Protein AF-A0AB38UVH6-F1 (afdb_monomer)

Sequence (198 aa):
MTALGGRQAAADRLDRFLTELNAGPNRPYMWAGNEPNFGVPWLYNYVGQPWKTQETVNRVRSELFGPRPDGEPGNDDLGAQSSWYVWAALGLFPSTPGTPILTVNTPLFERAQLSIPGGKTIRIFAPGASGRNGLKYINGLSIDGRATDQAFLPESLIRTGSDVTFSLSATPNTVWGTAESAAPPSFGGAPPPSQQRS

Structure (mmCIF, N/CA/C/O backbone):
data_AF-A0AB38UVH6-F1
#
_entry.id   AF-A0AB38UVH6-F1
#
loop_
_atom_site.group_PDB
_atom_site.id
_atom_site.type_symbol
_atom_site.label_atom_id
_atom_site.label_alt_id
_atom_site.label_comp_id
_atom_site.label_asym_id
_atom_site.label_entity_id
_atom_site.label_seq_id
_atom_site.pdbx_PDB_ins_code
_atom_site.Cartn_x
_atom_site.Cartn_y
_atom_site.Cartn_z
_atom_site.occupancy
_atom_site.B_iso_or_equiv
_atom_site.auth_seq_id
_atom_site.auth_comp_id
_atom_site.auth_asym_id
_atom_site.auth_atom_id
_atom_site.pdbx_PDB_model_num
ATOM 1 N N . MET A 1 1 ? 17.393 4.388 1.457 1.00 77.88 1 MET A N 1
ATOM 2 C CA . MET A 1 1 ? 17.260 5.755 0.897 1.00 77.88 1 MET A CA 1
ATOM 3 C C . MET A 1 1 ? 18.593 6.490 0.874 1.00 77.88 1 MET A C 1
ATOM 5 O O . MET A 1 1 ? 19.057 6.806 -0.212 1.00 77.88 1 MET A O 1
ATOM 9 N N . THR A 1 2 ? 19.256 6.692 2.017 1.00 77.75 2 THR A N 1
ATOM 10 C CA . THR A 1 2 ? 20.543 7.415 2.110 1.00 77.75 2 THR A CA 1
ATOM 11 C C . THR A 1 2 ? 21.625 6.845 1.188 1.00 77.75 2 THR A C 1
ATOM 13 O O . THR A 1 2 ? 22.184 7.571 0.375 1.00 77.75 2 THR A O 1
ATOM 16 N N . ALA A 1 3 ? 21.827 5.523 1.201 1.00 81.25 3 ALA A N 1
ATOM 17 C CA . ALA A 1 3 ? 22.801 4.852 0.333 1.00 81.25 3 ALA A CA 1
ATOM 18 C C . ALA A 1 3 ? 22.461 4.890 -1.174 1.00 81.25 3 ALA A C 1
ATOM 20 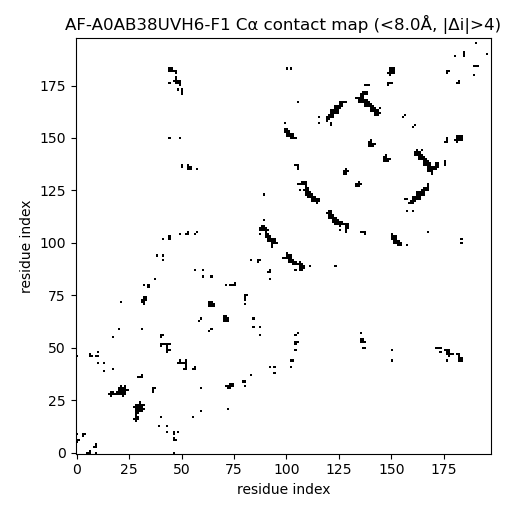O O . ALA A 1 3 ? 23.316 4.600 -2.003 1.00 81.25 3 ALA A O 1
ATOM 21 N N . LEU A 1 4 ? 21.218 5.224 -1.544 1.00 83.44 4 LEU A N 1
ATOM 22 C CA . LEU A 1 4 ? 20.762 5.252 -2.941 1.00 83.44 4 LEU A CA 1
ATOM 23 C C . LEU A 1 4 ? 20.807 6.656 -3.560 1.00 83.44 4 LEU A C 1
ATOM 25 O O . LEU A 1 4 ? 20.425 6.795 -4.719 1.00 83.44 4 LEU A O 1
ATOM 29 N N . GLY A 1 5 ? 21.264 7.671 -2.815 1.00 89.38 5 GLY A N 1
ATOM 30 C CA . GLY A 1 5 ? 21.287 9.068 -3.263 1.00 89.38 5 GLY A CA 1
ATOM 31 C C . GLY A 1 5 ? 20.037 9.874 -2.891 1.00 89.38 5 GLY A C 1
ATOM 32 O O . GLY A 1 5 ? 19.752 10.884 -3.526 1.00 89.38 5 GLY A O 1
ATOM 33 N N . GLY A 1 6 ? 19.275 9.439 -1.880 1.00 92.44 6 GLY A N 1
ATOM 34 C CA . GLY A 1 6 ? 18.089 10.149 -1.384 1.00 92.44 6 GLY A CA 1
ATOM 35 C C . GLY A 1 6 ? 16.758 9.613 -1.924 1.00 92.44 6 GLY A C 1
ATOM 36 O O . GLY A 1 6 ? 16.708 8.592 -2.613 1.00 92.44 6 GLY A O 1
ATOM 37 N N . ARG A 1 7 ? 15.653 10.281 -1.557 1.00 93.81 7 ARG A N 1
ATOM 38 C CA . ARG A 1 7 ? 14.278 9.836 -1.866 1.00 93.81 7 ARG A CA 1
ATOM 39 C C . ARG A 1 7 ? 14.001 9.812 -3.368 1.00 93.81 7 ARG A C 1
ATOM 41 O O . ARG A 1 7 ? 13.482 8.815 -3.857 1.00 93.81 7 ARG A O 1
ATOM 48 N N . GLN A 1 8 ? 14.413 10.851 -4.098 1.00 95.38 8 GLN A N 1
ATOM 49 C CA . GLN A 1 8 ? 14.178 10.932 -5.542 1.00 95.38 8 GLN A CA 1
ATOM 50 C C . GLN A 1 8 ? 14.922 9.830 -6.304 1.00 95.38 8 GLN A C 1
ATOM 52 O O . GLN A 1 8 ? 14.302 9.073 -7.037 1.00 95.38 8 GLN A O 1
ATOM 57 N N . ALA A 1 9 ? 16.222 9.653 -6.052 1.00 96.94 9 ALA A N 1
ATOM 58 C CA . ALA A 1 9 ? 17.002 8.605 -6.710 1.00 96.94 9 ALA A CA 1
ATOM 59 C C . ALA A 1 9 ? 16.490 7.187 -6.386 1.00 96.94 9 ALA A C 1
ATOM 61 O O . ALA A 1 9 ? 16.581 6.282 -7.218 1.00 96.94 9 ALA A O 1
ATOM 62 N N . ALA A 1 10 ? 15.939 6.973 -5.184 1.00 96.88 10 ALA A N 1
ATOM 63 C CA . ALA A 1 10 ? 15.258 5.728 -4.842 1.00 96.88 10 ALA A CA 1
ATOM 64 C C . ALA A 1 10 ? 13.935 5.566 -5.613 1.00 96.88 10 ALA A C 1
ATOM 66 O O . ALA A 1 10 ? 13.684 4.485 -6.143 1.00 96.88 10 ALA A O 1
ATOM 67 N N . ALA A 1 11 ? 13.130 6.627 -5.727 1.00 97.56 11 ALA A N 1
ATOM 68 C CA . ALA A 1 11 ? 11.899 6.623 -6.513 1.00 97.56 11 ALA A CA 1
ATOM 69 C C . ALA A 1 11 ? 12.164 6.343 -8.002 1.00 97.56 11 ALA A C 1
ATOM 71 O O . ALA A 1 11 ? 11.508 5.480 -8.569 1.00 97.56 11 ALA A O 1
ATOM 72 N N . ASP A 1 12 ? 13.187 6.951 -8.606 1.00 98.19 12 ASP A N 1
ATOM 73 C CA . ASP A 1 12 ? 13.540 6.724 -10.018 1.00 98.19 12 ASP A CA 1
ATOM 74 C C . ASP A 1 12 ? 13.984 5.272 -10.286 1.00 98.19 12 ASP A C 1
ATOM 76 O O . ASP A 1 12 ? 13.815 4.727 -11.381 1.00 98.19 12 ASP A O 1
ATOM 80 N N . ARG A 1 13 ? 14.589 4.610 -9.289 1.00 97.81 13 ARG A N 1
ATOM 81 C CA . ARG A 1 13 ? 14.905 3.174 -9.367 1.00 97.81 13 ARG A CA 1
ATOM 82 C C . ARG A 1 13 ? 13.639 2.324 -9.282 1.00 97.81 13 ARG A C 1
ATOM 84 O O . ARG A 1 13 ? 13.526 1.378 -10.057 1.00 97.81 13 ARG A O 1
ATOM 91 N N . LEU A 1 14 ? 12.714 2.665 -8.382 1.00 98.19 14 LEU A N 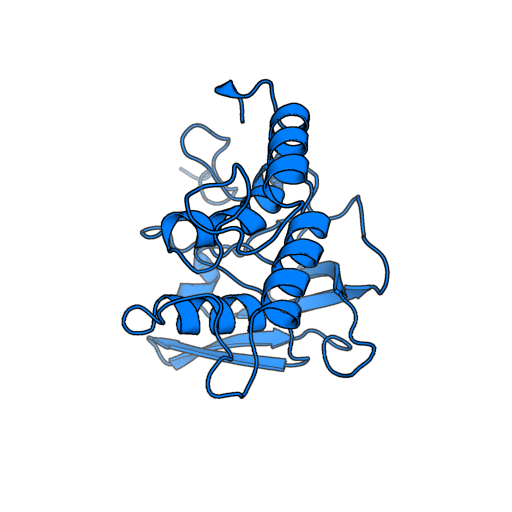1
ATOM 92 C CA . LEU A 1 14 ? 11.421 1.984 -8.267 1.00 98.19 14 LEU A CA 1
ATOM 93 C C . LEU A 1 14 ? 10.599 2.134 -9.552 1.00 98.19 14 LEU A C 1
ATOM 95 O O . LEU A 1 14 ? 10.117 1.129 -10.061 1.00 98.19 14 LEU A O 1
ATOM 99 N N . ASP A 1 15 ? 10.534 3.338 -10.129 1.00 98.50 15 ASP A N 1
ATOM 100 C CA . ASP A 1 15 ? 9.789 3.623 -11.365 1.00 98.50 15 ASP A CA 1
ATOM 101 C C . ASP A 1 15 ? 10.257 2.724 -12.518 1.00 98.50 15 ASP A C 1
ATOM 103 O O . ASP A 1 15 ? 9.452 2.116 -13.228 1.00 98.50 15 ASP A O 1
ATOM 107 N N . ARG A 1 16 ? 11.579 2.564 -12.666 1.00 98.31 16 ARG A N 1
ATOM 108 C CA . ARG A 1 16 ? 12.154 1.647 -13.660 1.00 98.31 16 ARG A CA 1
ATOM 109 C C . ARG A 1 16 ? 11.857 0.185 -13.343 1.00 98.31 16 ARG A C 1
ATOM 111 O O . ARG A 1 16 ? 11.502 -0.566 -14.245 1.00 98.31 16 ARG A O 1
ATOM 118 N N . PHE A 1 17 ? 12.000 -0.228 -12.086 1.00 98.50 17 PHE A N 1
ATOM 119 C CA . PHE A 1 17 ? 11.809 -1.623 -11.683 1.00 98.50 17 PHE A CA 1
ATOM 120 C C . PHE A 1 17 ? 10.346 -2.086 -11.799 1.00 98.50 17 PHE A C 1
ATOM 122 O O . PHE A 1 17 ? 10.091 -3.243 -12.121 1.00 98.50 17 PHE A O 1
ATOM 129 N N . LEU A 1 18 ? 9.388 -1.177 -11.591 1.00 98.44 18 LEU A N 1
ATOM 130 C CA . LEU A 1 18 ? 7.940 -1.433 -11.608 1.00 98.44 18 LEU A CA 1
ATOM 131 C C . LEU A 1 18 ? 7.268 -1.091 -12.950 1.00 98.44 18 LEU A C 1
ATOM 133 O O . LEU A 1 18 ? 6.038 -1.071 -13.056 1.00 98.44 18 LEU A O 1
ATOM 137 N N . THR A 1 19 ? 8.070 -0.828 -13.986 1.00 97.50 19 THR A N 1
ATOM 138 C CA . THR A 1 19 ? 7.569 -0.611 -15.350 1.00 97.50 19 THR A CA 1
ATOM 139 C C . THR A 1 19 ? 6.831 -1.854 -15.860 1.00 97.50 19 THR A C 1
ATOM 141 O O . THR A 1 19 ? 5.702 -1.747 -16.339 1.00 97.50 19 THR A O 1
ATOM 144 N N . GLU A 1 20 ? 7.428 -3.035 -15.687 1.00 97.75 20 GLU A N 1
ATOM 145 C CA . GLU A 1 20 ? 6.801 -4.322 -15.986 1.00 97.75 20 GLU A CA 1
ATOM 146 C C . GLU A 1 20 ? 6.518 -5.089 -14.694 1.00 97.75 20 GLU A C 1
ATOM 148 O O . GLU A 1 20 ? 7.364 -5.162 -13.801 1.00 97.75 20 GLU A O 1
ATOM 153 N N . LEU A 1 21 ? 5.319 -5.663 -14.604 1.00 97.69 21 LEU A N 1
ATOM 154 C CA . LEU A 1 21 ? 4.912 -6.488 -13.477 1.00 97.69 21 LEU A CA 1
ATOM 155 C C . LEU A 1 21 ? 5.025 -7.966 -13.853 1.00 97.69 21 LEU A C 1
ATOM 157 O O . LEU A 1 21 ? 4.663 -8.368 -14.953 1.00 97.69 21 LEU A O 1
ATOM 161 N N . ASN A 1 22 ? 5.487 -8.772 -12.902 1.00 97.62 22 ASN A N 1
ATOM 162 C CA . ASN A 1 22 ? 5.621 -10.223 -13.021 1.00 97.62 22 ASN A CA 1
ATOM 163 C C . ASN A 1 22 ? 6.559 -10.719 -14.139 1.00 97.62 22 ASN A C 1
ATOM 165 O O . ASN A 1 22 ? 6.294 -11.731 -14.781 1.00 97.62 22 ASN A O 1
ATOM 169 N N . ALA A 1 23 ? 7.692 -10.043 -14.338 1.00 97.44 23 ALA A N 1
ATOM 170 C CA . ALA A 1 23 ? 8.627 -10.318 -15.436 1.00 97.44 23 ALA A CA 1
ATOM 171 C C . ALA A 1 23 ? 9.465 -11.612 -15.286 1.00 97.44 23 ALA A C 1
ATOM 173 O O . ALA A 1 23 ? 10.254 -11.949 -16.176 1.00 97.44 23 ALA A O 1
ATOM 174 N N . GLY A 1 24 ? 9.328 -12.328 -14.165 1.00 96.19 24 GLY A N 1
ATOM 175 C CA . GLY A 1 24 ? 10.122 -13.514 -13.841 1.00 96.19 24 GLY A CA 1
ATOM 176 C C . GLY A 1 24 ? 11.582 -13.209 -13.454 1.00 96.19 24 GLY A C 1
ATOM 177 O O . GLY A 1 24 ? 11.961 -12.050 -13.289 1.00 96.19 24 GLY A O 1
ATOM 178 N N . PRO A 1 25 ? 12.432 -14.243 -13.305 1.00 95.50 25 PRO A N 1
ATOM 179 C CA . PRO A 1 25 ? 13.787 -14.102 -12.754 1.00 95.50 25 PRO A CA 1
ATOM 180 C C . PRO A 1 25 ? 14.810 -13.456 -13.695 1.00 95.50 25 PRO A C 1
ATOM 182 O O . PRO A 1 25 ? 15.853 -12.988 -13.248 1.00 95.50 25 PRO A O 1
ATOM 185 N N . ASN A 1 26 ? 14.551 -13.469 -15.003 1.00 96.25 26 ASN A N 1
ATOM 186 C CA . ASN A 1 26 ? 15.578 -13.208 -16.018 1.00 96.25 26 ASN A CA 1
ATOM 187 C C . ASN A 1 26 ? 15.553 -11.775 -16.559 1.00 96.25 26 ASN A C 1
ATOM 189 O O . ASN A 1 26 ? 16.223 -11.470 -17.547 1.00 96.25 26 ASN A O 1
ATOM 193 N N . ARG A 1 27 ? 14.750 -10.894 -15.959 1.00 96.56 27 ARG A N 1
ATOM 194 C CA . ARG A 1 27 ? 14.576 -9.511 -16.405 1.00 96.56 27 ARG A CA 1
ATOM 195 C C . ARG A 1 27 ? 14.693 -8.564 -15.213 1.00 96.56 27 ARG A C 1
ATOM 197 O O . ARG A 1 27 ? 14.306 -8.934 -14.109 1.00 96.56 27 ARG A O 1
ATOM 204 N N . PRO A 1 28 ? 15.208 -7.339 -15.405 1.00 95.81 28 PRO A N 1
ATOM 205 C CA . PRO A 1 28 ? 15.463 -6.401 -14.312 1.00 95.81 28 PRO A CA 1
ATOM 206 C C . PRO A 1 28 ? 14.190 -5.650 -13.871 1.00 95.81 28 PRO A C 1
ATOM 208 O O . PRO A 1 28 ? 14.233 -4.441 -13.649 1.00 95.81 28 PRO A O 1
ATOM 211 N N . TYR A 1 29 ? 13.062 -6.355 -13.770 1.00 98.12 29 TYR A N 1
ATOM 212 C CA . TYR A 1 29 ? 11.758 -5.819 -13.373 1.00 98.12 29 TYR A CA 1
ATOM 213 C C . TYR A 1 29 ? 11.147 -6.671 -12.259 1.00 98.12 29 TYR A C 1
ATOM 215 O O . TYR A 1 29 ? 11.653 -7.746 -11.934 1.00 98.12 29 TYR A O 1
ATOM 223 N N . MET A 1 30 ? 10.055 -6.195 -11.668 1.00 98.06 30 MET A N 1
ATOM 224 C CA . MET A 1 30 ? 9.396 -6.882 -10.563 1.00 98.06 30 MET A CA 1
ATOM 225 C C . MET A 1 30 ? 8.932 -8.288 -10.954 1.00 98.06 30 MET A C 1
ATOM 227 O O . MET A 1 30 ? 8.164 -8.469 -11.900 1.00 98.06 30 MET A O 1
ATOM 231 N N . TRP A 1 31 ? 9.299 -9.277 -10.140 1.00 97.94 31 TRP A N 1
ATOM 232 C CA . TRP A 1 31 ? 8.706 -10.610 -10.178 1.00 97.94 31 TRP A CA 1
ATOM 233 C C . TRP A 1 31 ? 7.662 -10.735 -9.064 1.00 97.94 31 TRP A C 1
ATOM 235 O O . TRP A 1 31 ? 7.979 -11.117 -7.943 1.00 97.94 31 TRP A O 1
ATOM 245 N N . ALA A 1 32 ? 6.415 -10.365 -9.366 1.00 97.38 32 ALA A N 1
ATOM 246 C CA . ALA A 1 32 ? 5.324 -10.321 -8.389 1.00 97.38 32 ALA A CA 1
ATOM 247 C C . ALA A 1 32 ? 4.935 -11.703 -7.837 1.00 97.38 32 ALA A C 1
ATOM 249 O O . ALA A 1 32 ? 4.533 -11.809 -6.683 1.00 97.38 32 ALA A O 1
ATOM 250 N N . GLY A 1 33 ? 5.110 -12.756 -8.634 1.00 96.75 33 GLY A N 1
ATOM 251 C CA . GLY A 1 33 ? 4.913 -14.147 -8.232 1.00 96.75 33 GLY A CA 1
ATOM 252 C C . GLY A 1 33 ? 5.940 -14.704 -7.238 1.00 96.75 33 GLY A C 1
ATOM 253 O O . GLY A 1 33 ? 5.912 -15.903 -7.013 1.00 96.75 33 GLY A O 1
ATOM 254 N N . ASN A 1 34 ? 6.864 -13.889 -6.713 1.00 97.38 34 ASN A N 1
ATOM 255 C CA . ASN A 1 34 ? 7.969 -14.331 -5.859 1.00 97.38 34 ASN A CA 1
ATOM 256 C C . ASN A 1 34 ? 8.090 -13.434 -4.612 1.00 97.38 34 ASN A C 1
ATOM 258 O O . ASN A 1 34 ? 8.168 -12.203 -4.716 1.00 97.38 34 ASN A O 1
ATOM 262 N N . GLU A 1 35 ? 8.164 -14.042 -3.433 1.00 97.00 35 GLU A N 1
ATOM 263 C CA . GLU A 1 35 ? 8.029 -13.404 -2.117 1.00 97.00 35 GLU A CA 1
ATOM 264 C C . GLU A 1 35 ? 9.015 -12.260 -1.833 1.00 97.00 35 GLU A C 1
ATOM 266 O O . GLU A 1 35 ? 8.600 -11.260 -1.234 1.00 97.00 35 GLU A O 1
ATOM 271 N N . PRO A 1 36 ? 10.286 -12.291 -2.298 1.00 96.44 36 PRO A N 1
ATOM 272 C CA . PRO A 1 36 ? 11.207 -11.166 -2.131 1.00 96.44 36 PRO A CA 1
ATOM 273 C C . PRO A 1 36 ? 10.684 -9.835 -2.695 1.00 96.44 36 PRO A C 1
ATOM 275 O O . PRO A 1 36 ? 11.170 -8.771 -2.311 1.00 96.44 36 PRO A O 1
ATOM 278 N N . ASN A 1 37 ? 9.699 -9.872 -3.600 1.00 97.38 37 ASN A N 1
ATOM 279 C CA . ASN A 1 37 ? 9.128 -8.686 -4.233 1.00 97.38 37 ASN A CA 1
ATOM 280 C C . ASN A 1 37 ? 7.838 -8.181 -3.568 1.00 97.38 37 ASN A C 1
ATOM 282 O O . ASN A 1 37 ? 7.378 -7.093 -3.916 1.00 97.38 37 ASN A O 1
ATOM 286 N N . PHE A 1 38 ? 7.263 -8.900 -2.600 1.00 97.81 38 PHE A N 1
ATOM 287 C CA . PHE A 1 38 ? 5.971 -8.549 -1.990 1.00 97.81 38 PHE A CA 1
ATOM 288 C C . PHE A 1 38 ? 5.937 -7.133 -1.406 1.00 97.81 38 PHE A C 1
ATOM 290 O O . PHE A 1 38 ? 4.945 -6.417 -1.552 1.00 97.81 38 PHE A O 1
ATOM 297 N N . GLY A 1 39 ? 7.037 -6.709 -0.779 1.00 97.81 39 GLY A N 1
ATOM 298 C CA . GLY A 1 39 ? 7.166 -5.380 -0.181 1.00 97.81 39 GLY A CA 1
ATOM 299 C C . GLY A 1 39 ? 7.487 -4.257 -1.171 1.00 97.81 39 GLY A C 1
ATOM 300 O O . GLY A 1 39 ? 7.361 -3.089 -0.811 1.00 97.81 39 GLY A O 1
ATOM 301 N N . VAL A 1 40 ? 7.890 -4.564 -2.410 1.00 98.19 40 VAL A N 1
ATOM 302 C CA . VAL A 1 40 ? 8.454 -3.565 -3.336 1.00 98.19 40 VAL A CA 1
ATOM 303 C C . VAL A 1 40 ? 7.473 -2.436 -3.681 1.00 98.19 40 VAL A C 1
ATOM 305 O O . VAL A 1 40 ? 7.877 -1.278 -3.553 1.00 98.19 40 VAL A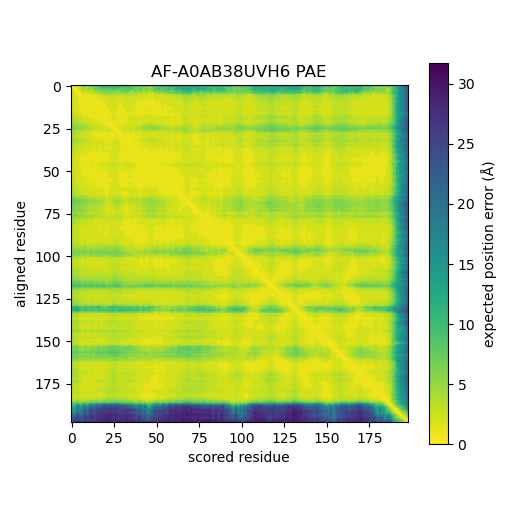 O 1
ATOM 308 N N . PRO A 1 41 ? 6.196 -2.695 -4.040 1.00 98.44 41 PRO A N 1
ATOM 309 C CA . PRO A 1 41 ? 5.234 -1.622 -4.317 1.00 98.44 41 PRO A CA 1
ATOM 310 C C . PRO A 1 41 ? 5.042 -0.654 -3.142 1.00 98.44 41 PRO A C 1
ATOM 312 O O . PRO A 1 41 ? 4.798 0.533 -3.340 1.00 98.44 41 PRO A O 1
ATOM 315 N N . TRP A 1 42 ? 5.185 -1.156 -1.915 1.00 98.50 42 TRP A N 1
ATOM 316 C CA . TRP A 1 42 ? 4.976 -0.408 -0.676 1.00 98.50 42 TRP A CA 1
ATOM 317 C C . TRP A 1 42 ? 6.147 0.513 -0.321 1.00 98.50 42 TRP A C 1
ATOM 319 O O . TRP A 1 42 ? 5.996 1.418 0.501 1.00 98.50 42 TRP A O 1
ATOM 329 N N . LEU A 1 43 ? 7.308 0.344 -0.965 1.00 98.00 43 LEU A N 1
ATOM 330 C CA . LEU A 1 43 ? 8.481 1.195 -0.748 1.00 98.00 43 LEU A CA 1
ATOM 331 C C . LEU A 1 43 ? 8.237 2.654 -1.152 1.00 98.00 43 LEU A C 1
ATOM 333 O O . LEU A 1 43 ? 8.893 3.553 -0.620 1.00 98.00 43 LEU A O 1
ATOM 337 N N . TYR A 1 44 ? 7.259 2.919 -2.021 1.00 98.62 44 TYR A N 1
ATOM 338 C CA . TYR A 1 44 ? 6.879 4.284 -2.370 1.00 98.62 44 TYR A CA 1
ATOM 339 C C . TYR A 1 44 ? 6.358 5.098 -1.170 1.00 98.62 44 TYR A C 1
ATOM 341 O O . TYR A 1 44 ? 6.588 6.309 -1.109 1.00 98.62 44 TYR A O 1
ATOM 349 N N . ASN A 1 45 ? 5.756 4.447 -0.168 1.00 98.44 45 ASN A N 1
ATOM 350 C CA . ASN A 1 45 ? 5.353 5.104 1.082 1.00 98.44 45 ASN A CA 1
ATOM 351 C C . ASN A 1 45 ? 6.567 5.622 1.871 1.00 98.44 45 ASN A C 1
ATOM 353 O O . ASN A 1 45 ? 6.502 6.679 2.490 1.00 98.44 45 ASN A O 1
ATOM 357 N N . TYR A 1 46 ? 7.704 4.926 1.802 1.00 97.19 46 TYR A N 1
ATOM 358 C CA . TYR A 1 46 ? 8.935 5.331 2.486 1.00 97.19 46 TYR A CA 1
ATOM 359 C C . TYR A 1 46 ? 9.639 6.488 1.765 1.00 97.19 46 TYR A C 1
ATOM 361 O O . TYR A 1 46 ? 10.203 7.378 2.402 1.00 97.19 46 TYR A O 1
ATOM 369 N N . VAL A 1 47 ? 9.574 6.532 0.430 1.00 97.06 47 VAL A N 1
ATOM 370 C CA . VAL A 1 47 ? 10.206 7.603 -0.368 1.00 97.06 47 VAL A CA 1
ATOM 371 C C . VAL A 1 47 ? 9.310 8.833 -0.562 1.00 97.06 47 VAL A C 1
ATOM 373 O O . VAL A 1 47 ? 9.731 9.782 -1.217 1.00 97.06 47 VAL A O 1
ATOM 376 N N . GLY A 1 48 ? 8.115 8.858 0.040 1.00 97.88 48 GLY A N 1
ATOM 377 C CA . GLY A 1 48 ? 7.224 10.027 0.024 1.00 97.88 48 GLY A CA 1
ATOM 378 C C . GLY A 1 48 ? 6.410 10.187 -1.239 1.00 97.88 48 GLY A C 1
ATOM 379 O O . GLY A 1 48 ? 6.078 11.310 -1.600 1.00 97.88 48 GLY A O 1
ATOM 380 N N . GLN A 1 49 ? 6.121 9.087 -1.928 1.00 98.69 49 GLN A N 1
ATOM 381 C CA . GLN A 1 49 ? 5.274 9.089 -3.116 1.00 98.69 49 GLN A CA 1
ATOM 382 C C . GLN A 1 49 ? 4.130 8.081 -2.952 1.00 98.69 49 GLN A C 1
ATOM 384 O O . GLN A 1 49 ? 3.976 7.191 -3.785 1.00 98.69 49 GLN A O 1
ATOM 389 N N . PRO A 1 50 ? 3.318 8.169 -1.879 1.00 98.75 50 PRO A N 1
ATOM 390 C CA . PRO A 1 50 ? 2.332 7.140 -1.545 1.00 98.75 50 PRO A CA 1
ATOM 391 C C . PRO A 1 50 ? 1.282 6.904 -2.639 1.00 98.75 50 PRO A C 1
ATOM 393 O O . PRO A 1 50 ? 0.774 5.791 -2.764 1.00 98.75 50 PRO A O 1
ATOM 396 N N . TRP A 1 51 ? 0.987 7.897 -3.486 1.00 98.88 51 TRP A N 1
ATOM 397 C CA . TRP A 1 51 ? 0.113 7.696 -4.650 1.00 98.88 51 TRP A CA 1
ATOM 398 C C . TRP A 1 51 ? 0.656 6.641 -5.623 1.00 98.88 51 TRP A C 1
ATOM 400 O O . TRP A 1 51 ? -0.134 5.919 -6.225 1.00 98.88 51 TRP A O 1
ATOM 410 N N . LYS A 1 52 ? 1.982 6.482 -5.729 1.00 98.88 52 LYS A N 1
ATOM 411 C CA . LYS A 1 52 ? 2.597 5.424 -6.541 1.00 98.88 52 LYS A CA 1
ATOM 412 C C . LYS A 1 52 ? 2.474 4.045 -5.894 1.00 98.88 52 LYS A C 1
ATOM 414 O O . LYS A 1 52 ? 2.316 3.065 -6.621 1.00 98.88 52 LYS A O 1
ATOM 419 N N . THR A 1 53 ? 2.463 3.946 -4.557 1.00 98.88 53 THR A N 1
ATOM 420 C CA . THR A 1 53 ? 2.078 2.696 -3.867 1.00 98.88 53 THR A CA 1
ATOM 421 C C . THR A 1 53 ? 0.656 2.311 -4.260 1.00 98.88 53 THR A C 1
ATOM 423 O O . THR A 1 53 ? 0.396 1.176 -4.653 1.00 98.88 53 THR A O 1
ATOM 426 N N . GLN A 1 54 ? -0.270 3.268 -4.170 1.00 98.81 54 GLN A N 1
ATOM 427 C CA . GLN A 1 54 ? -1.692 3.059 -4.448 1.00 98.81 54 GLN A CA 1
ATOM 428 C C . GLN A 1 54 ? -1.907 2.601 -5.895 1.00 98.81 54 GLN A C 1
ATOM 430 O O . GLN A 1 54 ? -2.569 1.588 -6.127 1.00 98.81 54 GLN A O 1
ATOM 435 N N . GLU A 1 55 ? -1.269 3.282 -6.848 1.00 98.62 55 GLU A N 1
ATOM 436 C CA . GLU A 1 55 ? -1.280 2.925 -8.266 1.00 98.62 55 GLU A CA 1
ATOM 437 C C . GLU A 1 55 ? -0.703 1.524 -8.509 1.00 98.62 55 GLU A C 1
ATOM 439 O O . GLU A 1 55 ? -1.377 0.669 -9.085 1.00 98.62 55 GLU A O 1
ATOM 444 N N . THR A 1 56 ? 0.510 1.253 -8.021 1.00 98.81 56 THR A N 1
ATOM 445 C CA . THR A 1 56 ? 1.217 -0.011 -8.278 1.00 98.81 56 THR A CA 1
ATOM 446 C C . THR A 1 56 ? 0.497 -1.200 -7.648 1.00 98.81 56 THR A C 1
ATOM 448 O O . THR A 1 56 ? 0.298 -2.219 -8.305 1.00 98.81 56 THR A O 1
ATOM 451 N N . VAL A 1 57 ? 0.048 -1.088 -6.395 1.00 98.75 57 VAL A N 1
ATOM 452 C CA . VAL A 1 57 ? -0.684 -2.174 -5.725 1.00 98.75 57 VAL A CA 1
ATOM 453 C C . VAL A 1 57 ? -2.043 -2.415 -6.391 1.00 98.75 57 VAL A C 1
ATOM 455 O O . VAL A 1 57 ? -2.503 -3.557 -6.461 1.00 98.75 57 VAL A O 1
ATOM 458 N N . ASN A 1 58 ? -2.703 -1.368 -6.898 1.00 97.75 58 ASN A N 1
ATOM 459 C CA . ASN A 1 58 ? -3.920 -1.534 -7.690 1.00 97.75 58 ASN A CA 1
ATOM 460 C C . ASN A 1 58 ? -3.639 -2.242 -9.026 1.00 97.75 58 ASN A C 1
ATOM 462 O O . ASN A 1 58 ? -4.392 -3.142 -9.394 1.00 97.75 58 ASN A O 1
ATOM 466 N N . ARG A 1 59 ? -2.557 -1.886 -9.731 1.00 98.00 59 ARG A N 1
ATOM 467 C CA . ARG A 1 59 ? -2.122 -2.583 -10.953 1.00 98.00 59 ARG A CA 1
ATOM 468 C C . ARG A 1 59 ? -1.863 -4.063 -10.687 1.00 98.00 59 ARG A C 1
ATOM 470 O O . ARG A 1 59 ? -2.505 -4.895 -11.309 1.00 98.00 59 ARG A O 1
ATOM 477 N N . VAL A 1 60 ? -1.048 -4.400 -9.682 1.00 98.44 60 VAL A N 1
ATOM 478 C CA . VAL A 1 60 ? -0.766 -5.800 -9.307 1.00 98.44 60 VAL A CA 1
ATOM 479 C C . VAL A 1 60 ? -2.061 -6.579 -9.047 1.00 98.44 60 VAL A C 1
ATOM 481 O O . VAL A 1 60 ? -2.267 -7.623 -9.655 1.00 98.44 60 VAL A O 1
ATOM 484 N N . ARG A 1 61 ? -2.976 -6.063 -8.212 1.00 96.94 61 ARG A N 1
ATOM 485 C CA . ARG A 1 61 ? -4.254 -6.747 -7.929 1.00 96.94 61 ARG A CA 1
ATOM 486 C C . ARG A 1 61 ? -5.157 -6.904 -9.151 1.00 96.94 61 ARG A C 1
ATOM 488 O O . ARG A 1 61 ? -5.844 -7.908 -9.250 1.00 96.94 61 ARG A O 1
ATOM 495 N N . SER A 1 62 ? -5.218 -5.905 -10.029 1.00 95.69 62 SER A N 1
ATOM 496 C CA . SER A 1 62 ? -6.167 -5.901 -11.154 1.00 95.69 62 SER A CA 1
ATOM 497 C C . SER A 1 62 ? -5.648 -6.600 -12.409 1.00 95.69 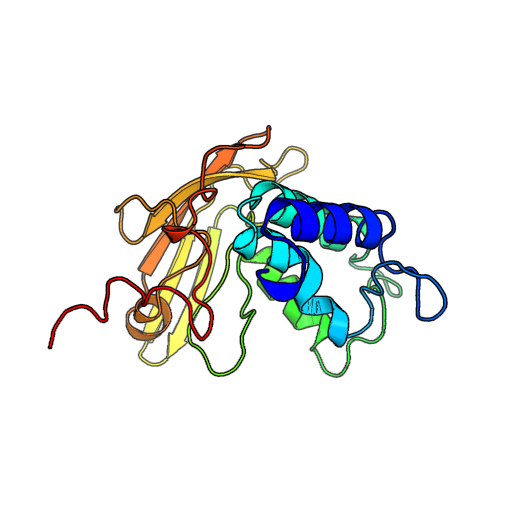62 SER A C 1
ATOM 499 O O . SER A 1 62 ? -6.451 -7.106 -13.187 1.00 95.69 62 SER A O 1
ATOM 501 N N . GLU A 1 63 ? -4.330 -6.631 -12.606 1.00 97.25 63 GLU A N 1
ATOM 502 C CA . GLU A 1 63 ? -3.689 -7.243 -13.773 1.00 97.25 63 GLU A CA 1
ATOM 503 C C . GLU A 1 63 ? -3.310 -8.709 -13.519 1.00 97.25 63 GLU A C 1
ATOM 505 O O . GLU A 1 63 ? -3.343 -9.510 -14.450 1.00 97.25 63 GLU A O 1
ATOM 510 N N . LEU A 1 64 ? -2.948 -9.065 -12.278 1.00 97.75 64 LEU A N 1
ATOM 511 C CA . LEU A 1 64 ? -2.321 -10.357 -11.973 1.00 97.75 64 LEU A CA 1
ATOM 512 C C . LEU A 1 64 ? -3.170 -11.307 -11.127 1.00 97.75 64 LEU A C 1
ATOM 514 O O . LEU A 1 64 ? -2.847 -12.490 -11.063 1.00 97.75 64 LEU A O 1
ATOM 518 N N . PHE A 1 65 ? -4.231 -10.813 -10.485 1.00 98.00 65 PHE A N 1
ATOM 519 C CA . PHE A 1 65 ? -5.133 -11.644 -9.692 1.00 98.00 65 PHE A CA 1
ATOM 520 C C . PHE A 1 65 ? -6.511 -11.760 -10.344 1.00 98.00 65 PHE A C 1
ATOM 522 O O . PHE A 1 65 ? -7.020 -10.812 -10.945 1.00 98.00 65 PHE A O 1
ATOM 529 N N . GLY A 1 66 ? -7.160 -12.915 -10.199 1.00 96.94 66 GLY A N 1
ATOM 530 C CA . GLY A 1 66 ? -8.537 -13.099 -10.647 1.00 96.94 66 GLY A CA 1
ATOM 531 C C . GLY A 1 66 ? -9.170 -14.409 -10.177 1.00 96.94 66 GLY A C 1
ATOM 532 O O . GLY A 1 66 ? -8.465 -15.343 -9.818 1.00 96.94 66 GLY A O 1
ATOM 533 N N . PRO A 1 67 ? -10.508 -14.528 -10.203 1.00 95.62 67 PRO A N 1
ATOM 534 C CA . PRO A 1 67 ? -11.216 -15.738 -9.782 1.00 95.62 67 PRO A CA 1
ATOM 535 C C . PRO A 1 67 ? -11.208 -16.799 -10.898 1.00 95.62 67 PRO A C 1
ATOM 537 O O . PRO A 1 67 ? -12.256 -17.200 -11.406 1.00 95.62 67 PRO A O 1
ATOM 540 N N . ARG A 1 68 ? -10.016 -17.196 -11.347 1.00 95.50 68 ARG A N 1
ATOM 541 C CA . ARG A 1 68 ? -9.783 -18.157 -12.436 1.00 95.50 68 ARG A CA 1
ATOM 542 C C . ARG A 1 68 ? -8.702 -19.161 -12.012 1.00 95.50 68 ARG A C 1
ATOM 544 O O . ARG A 1 68 ? -7.901 -18.819 -11.148 1.00 95.50 68 ARG A O 1
ATOM 551 N N . PRO A 1 69 ? -8.638 -20.368 -12.608 1.00 94.69 69 PRO A N 1
ATOM 552 C CA . PRO A 1 69 ? -7.602 -21.352 -12.273 1.00 94.69 69 PRO A CA 1
ATOM 553 C C . PRO A 1 69 ? -6.153 -20.857 -12.449 1.00 94.69 69 PRO A C 1
ATOM 555 O O . PRO A 1 69 ? -5.261 -21.361 -11.782 1.00 94.69 69 PRO A O 1
ATOM 558 N N . ASP A 1 70 ? -5.926 -19.880 -13.330 1.00 93.12 70 ASP A N 1
ATOM 559 C CA . ASP A 1 70 ? -4.648 -19.201 -13.602 1.00 93.12 70 ASP A CA 1
ATOM 560 C C . ASP A 1 70 ? -4.576 -17.803 -12.951 1.00 93.12 70 ASP A C 1
ATOM 562 O O . ASP A 1 70 ? -3.884 -16.908 -13.430 1.00 93.12 70 ASP A O 1
ATOM 566 N N . GLY A 1 71 ? -5.374 -17.577 -11.909 1.00 95.44 71 GLY A N 1
ATOM 567 C CA . GLY A 1 71 ? -5.678 -16.263 -11.355 1.00 95.44 71 GLY A CA 1
ATOM 568 C C . GLY A 1 71 ? -4.691 -15.723 -10.326 1.00 95.44 71 GLY A C 1
ATOM 569 O O . GLY A 1 71 ? -5.084 -14.859 -9.547 1.00 95.44 71 GLY A O 1
ATOM 570 N N . GLU A 1 72 ? -3.457 -16.219 -10.304 1.00 96.00 72 GLU A N 1
ATOM 571 C CA . GLU A 1 72 ? -2.393 -15.763 -9.407 1.00 96.00 72 GLU A CA 1
ATOM 572 C C . GLU A 1 72 ? -1.078 -15.568 -10.180 1.00 96.00 72 GLU A C 1
ATOM 574 O O . GLU A 1 72 ? -0.810 -16.291 -11.143 1.00 96.00 72 GLU A O 1
ATOM 579 N N . PRO A 1 73 ? -0.221 -14.611 -9.777 1.00 96.19 73 PRO A N 1
ATOM 580 C CA . PRO A 1 73 ? 1.018 -14.311 -10.500 1.00 96.19 73 PRO A CA 1
ATOM 581 C C . PRO A 1 73 ? 2.113 -15.381 -10.379 1.00 96.19 73 PRO A C 1
ATOM 583 O O . PRO A 1 73 ? 3.127 -15.288 -11.076 1.00 96.19 73 PRO A O 1
ATOM 586 N N . GLY A 1 74 ? 1.958 -16.353 -9.485 1.00 95.81 74 GLY A N 1
ATOM 587 C CA . GLY A 1 74 ? 2.949 -17.379 -9.178 1.00 95.81 74 GLY A CA 1
ATOM 588 C C . GLY A 1 74 ? 2.348 -18.472 -8.301 1.00 95.81 74 GLY A C 1
ATOM 589 O O . GLY A 1 74 ? 1.129 -18.610 -8.242 1.00 95.81 74 GLY A O 1
ATOM 590 N N . ASN A 1 75 ? 3.202 -19.238 -7.624 1.00 96.12 75 ASN A N 1
ATOM 591 C CA . ASN A 1 75 ? 2.732 -20.180 -6.616 1.00 96.12 75 ASN A CA 1
ATOM 592 C C . ASN A 1 75 ? 2.106 -19.414 -5.444 1.00 96.12 75 ASN A C 1
ATOM 594 O O . ASN A 1 75 ? 2.539 -18.311 -5.108 1.00 96.12 75 ASN A O 1
ATOM 598 N N . ASP A 1 76 ? 1.105 -20.019 -4.807 1.00 96.81 76 ASP A N 1
ATOM 599 C CA . ASP A 1 76 ? 0.485 -19.423 -3.622 1.00 96.81 76 ASP A CA 1
ATOM 600 C C . ASP A 1 76 ? 1.414 -19.472 -2.391 1.00 96.81 76 ASP A C 1
ATOM 602 O O . ASP A 1 76 ? 1.267 -18.694 -1.447 1.00 96.81 76 ASP A O 1
ATOM 606 N N . ASP A 1 77 ? 2.380 -20.399 -2.407 1.00 96.88 77 ASP A N 1
ATOM 607 C CA . ASP A 1 77 ? 3.375 -20.629 -1.356 1.00 96.88 77 ASP A CA 1
ATOM 608 C C . ASP A 1 77 ? 2.740 -20.713 0.040 1.00 96.88 77 ASP A C 1
ATOM 610 O O . ASP A 1 77 ? 3.084 -20.006 0.986 1.00 96.88 77 ASP A O 1
ATOM 614 N N . LEU A 1 78 ? 1.771 -21.633 0.150 1.00 96.62 78 LEU A N 1
ATOM 615 C CA . LEU A 1 78 ? 1.026 -21.938 1.376 1.00 96.62 78 LEU A CA 1
ATOM 616 C C . LEU A 1 78 ? 0.283 -20.715 1.949 1.00 96.62 78 LEU A C 1
ATOM 618 O O . LEU A 1 78 ? 0.219 -20.526 3.166 1.00 96.62 78 LEU A O 1
ATOM 622 N N . GLY A 1 79 ? -0.298 -19.897 1.072 1.00 97.31 79 GLY A N 1
ATOM 623 C CA . GLY A 1 79 ? -1.081 -18.716 1.414 1.00 97.31 79 GLY A CA 1
ATOM 624 C C . GLY A 1 79 ? -0.277 -17.424 1.489 1.00 97.31 79 GLY A C 1
ATOM 625 O O . GLY A 1 79 ? -0.859 -16.382 1.797 1.00 97.31 79 GLY A O 1
ATOM 626 N N . ALA A 1 80 ? 1.031 -17.441 1.227 1.00 97.19 80 ALA A N 1
ATOM 627 C CA . ALA A 1 80 ? 1.841 -16.229 1.213 1.00 97.19 80 ALA A CA 1
ATOM 628 C C . ALA A 1 80 ? 1.324 -15.241 0.150 1.00 97.19 80 ALA A C 1
ATOM 630 O O . ALA A 1 80 ? 1.028 -14.088 0.483 1.00 97.19 80 ALA A O 1
ATOM 631 N N . GLN A 1 81 ? 1.109 -15.709 -1.083 1.00 97.75 81 GLN A N 1
ATOM 632 C CA . GLN A 1 81 ? 0.588 -14.893 -2.182 1.00 97.75 81 GLN A CA 1
ATOM 633 C C . GLN A 1 81 ? -0.868 -14.469 -1.945 1.00 97.75 81 GLN A C 1
ATOM 635 O O . GLN A 1 81 ? -1.199 -13.282 -2.026 1.00 97.75 81 GLN A O 1
ATOM 640 N N . SER A 1 82 ? -1.742 -15.409 -1.573 1.00 97.62 82 SER A N 1
ATOM 641 C CA . SER A 1 82 ? -3.137 -15.103 -1.238 1.00 97.62 82 SER A CA 1
ATOM 642 C C . SER A 1 82 ? -3.248 -14.075 -0.109 1.00 97.62 82 SER A C 1
ATOM 644 O O . SER A 1 82 ? -4.064 -13.150 -0.173 1.00 97.62 82 SER A O 1
ATOM 646 N N . SER A 1 83 ? -2.404 -14.178 0.923 1.00 97.69 83 SER A N 1
ATOM 647 C CA . SER A 1 83 ? -2.401 -13.220 2.033 1.00 97.69 83 SER A CA 1
ATOM 648 C C . SER A 1 83 ? -1.994 -11.819 1.582 1.00 97.69 83 SER A C 1
ATOM 650 O O . SER A 1 83 ? -2.574 -10.841 2.060 1.00 97.69 83 SER A O 1
ATOM 652 N N . TRP A 1 84 ? -1.064 -11.703 0.626 1.00 98.19 84 TRP A N 1
ATOM 653 C CA . TRP A 1 84 ? -0.692 -10.420 0.037 1.00 98.19 84 TRP A CA 1
ATOM 654 C C . TRP A 1 84 ? -1.905 -9.744 -0.608 1.00 98.19 84 TRP A C 1
ATOM 656 O O . TRP A 1 84 ? -2.148 -8.560 -0.359 1.00 98.19 84 TRP A O 1
ATOM 666 N N . TYR A 1 85 ? -2.716 -10.497 -1.362 1.00 98.50 85 TYR A N 1
ATOM 667 C CA . TYR A 1 85 ? -3.944 -9.971 -1.963 1.00 98.50 85 TYR A CA 1
ATOM 668 C C . TYR A 1 85 ? -4.934 -9.481 -0.902 1.00 98.50 85 TYR A C 1
ATOM 670 O O . TYR A 1 85 ? -5.473 -8.381 -1.033 1.00 98.50 85 TYR A O 1
ATOM 678 N N . VAL A 1 86 ? -5.154 -10.259 0.165 1.00 98.44 86 VAL A N 1
ATOM 679 C CA . VAL A 1 86 ? -6.056 -9.881 1.268 1.00 98.44 86 VAL A CA 1
ATOM 680 C C . VAL A 1 86 ? -5.592 -8.587 1.936 1.00 98.44 86 VAL A C 1
ATOM 682 O O . VAL A 1 86 ? -6.389 -7.663 2.096 1.00 98.44 86 VAL A O 1
ATOM 685 N N . TRP A 1 87 ? -4.306 -8.480 2.269 1.00 98.25 87 TRP A N 1
ATOM 686 C CA . TRP A 1 87 ? -3.714 -7.266 2.831 1.00 98.25 87 TRP A CA 1
ATOM 687 C C . TRP A 1 87 ? -3.908 -6.061 1.904 1.00 98.25 87 TRP A C 1
ATOM 689 O O . TRP A 1 87 ? -4.512 -5.055 2.291 1.00 98.25 87 TRP A O 1
ATOM 699 N N . ALA A 1 88 ? -3.516 -6.202 0.638 1.00 98.50 88 ALA A N 1
ATOM 700 C CA . ALA A 1 88 ? -3.691 -5.167 -0.369 1.00 98.50 88 ALA A CA 1
ATOM 701 C C . ALA A 1 88 ? -5.167 -4.752 -0.539 1.00 98.50 88 ALA A C 1
ATOM 703 O O . ALA A 1 88 ? -5.452 -3.564 -0.697 1.00 98.50 88 ALA A O 1
ATOM 704 N N . ALA A 1 89 ? -6.113 -5.700 -0.481 1.00 98.38 89 ALA A N 1
ATOM 705 C CA . ALA A 1 89 ? -7.557 -5.459 -0.540 1.00 98.38 89 ALA A CA 1
ATOM 706 C C . ALA A 1 89 ? -8.092 -4.672 0.661 1.00 98.38 89 ALA A C 1
ATOM 708 O O . ALA A 1 89 ? -8.954 -3.808 0.486 1.00 98.38 89 ALA A O 1
ATOM 709 N N . LEU A 1 90 ? -7.555 -4.923 1.854 1.00 98.38 90 LEU A N 1
ATOM 710 C CA . LEU A 1 90 ? -7.889 -4.175 3.066 1.00 98.38 90 LEU A CA 1
ATOM 711 C C . LEU A 1 90 ? -7.341 -2.745 3.060 1.00 98.38 90 LEU A C 1
ATOM 713 O O . LEU A 1 90 ? -7.809 -1.924 3.844 1.00 98.38 90 LEU A O 1
ATOM 717 N N . GLY A 1 91 ? -6.385 -2.430 2.187 1.00 98.31 91 GLY A N 1
ATOM 718 C CA . GLY A 1 91 ? -5.726 -1.128 2.193 1.00 98.31 91 GLY A CA 1
ATOM 719 C C . GLY A 1 91 ? -4.435 -1.096 3.021 1.00 98.31 91 GLY A C 1
ATOM 720 O O . GLY A 1 91 ? -3.966 -0.009 3.351 1.00 98.31 91 GLY A O 1
ATOM 721 N N . LEU A 1 92 ? -3.906 -2.250 3.450 1.00 97.56 92 LEU A N 1
ATOM 722 C CA . LEU A 1 92 ? -2.893 -2.354 4.508 1.00 97.56 92 LEU A CA 1
ATOM 723 C C . LEU A 1 92 ? -1.803 -3.369 4.151 1.00 97.56 92 LEU A C 1
ATOM 725 O O . LEU A 1 92 ? -2.078 -4.323 3.440 1.00 97.56 92 LEU A O 1
ATOM 729 N N . PHE A 1 93 ? -0.591 -3.233 4.693 1.00 97.44 93 PHE A N 1
ATOM 730 C CA . PHE A 1 93 ? 0.442 -4.268 4.561 1.00 97.44 93 PHE A CA 1
ATOM 731 C C . PHE A 1 93 ? 1.459 -4.251 5.714 1.00 97.44 93 PHE A C 1
ATOM 733 O O . PHE A 1 93 ? 1.916 -3.173 6.113 1.00 97.44 93 PHE A O 1
ATOM 740 N N . PRO A 1 94 ? 1.855 -5.418 6.254 1.00 94.94 94 PRO A N 1
ATOM 741 C CA . PRO A 1 94 ? 2.908 -5.521 7.261 1.00 94.94 94 PRO A CA 1
ATOM 742 C C . PRO A 1 94 ? 4.305 -5.539 6.609 1.00 94.94 94 PRO A C 1
ATOM 744 O O . PRO A 1 94 ? 4.956 -6.578 6.543 1.00 94.94 94 PRO A O 1
ATOM 747 N N . SER A 1 95 ? 4.790 -4.382 6.138 1.00 93.06 95 SER A N 1
ATOM 748 C CA . SER A 1 95 ? 6.081 -4.276 5.421 1.00 93.06 95 SER A CA 1
ATOM 749 C C . SER A 1 95 ? 7.298 -4.773 6.200 1.00 93.06 95 SER A C 1
ATOM 751 O O . SER A 1 95 ? 8.269 -5.218 5.593 1.00 93.06 95 SER A O 1
ATOM 753 N N . THR A 1 96 ? 7.260 -4.682 7.530 1.00 90.94 96 THR A N 1
ATOM 754 C CA . THR A 1 96 ? 8.369 -5.080 8.401 1.00 90.94 96 THR A CA 1
ATOM 755 C C . THR A 1 96 ? 7.863 -6.080 9.442 1.00 90.94 96 THR A C 1
ATOM 757 O O . THR A 1 96 ? 7.458 -5.666 10.538 1.00 90.94 96 THR A O 1
ATOM 760 N N . PRO A 1 97 ? 7.861 -7.390 9.123 1.00 86.31 97 PRO A N 1
ATOM 761 C CA . PRO A 1 97 ? 7.501 -8.435 10.075 1.00 86.31 97 PRO A CA 1
ATOM 762 C C . PRO A 1 97 ? 8.297 -8.314 11.378 1.00 86.31 97 PRO A C 1
ATOM 764 O O . PRO A 1 97 ? 9.481 -7.981 11.372 1.00 86.31 97 PRO A O 1
ATOM 767 N N . GLY A 1 98 ? 7.630 -8.556 12.507 1.00 86.56 98 GLY A N 1
ATOM 768 C CA . GLY A 1 98 ? 8.185 -8.313 13.844 1.00 86.56 98 GLY A CA 1
ATOM 769 C C . GLY A 1 98 ? 7.913 -6.908 14.390 1.00 86.56 98 GLY A C 1
ATOM 770 O O . GLY A 1 98 ? 8.106 -6.678 15.581 1.00 86.56 98 GLY A O 1
ATOM 771 N N . THR A 1 99 ? 7.395 -5.991 13.566 1.00 87.94 99 THR A N 1
ATOM 772 C CA . THR A 1 99 ? 6.817 -4.724 14.031 1.00 87.94 99 THR A CA 1
ATOM 773 C C . THR A 1 99 ? 5.290 -4.749 13.900 1.00 87.94 99 THR A C 1
ATOM 775 O O . THR A 1 99 ? 4.759 -5.432 13.024 1.00 87.94 99 THR A O 1
ATOM 778 N N . PRO A 1 100 ? 4.562 -3.998 14.738 1.00 87.56 100 PRO A N 1
ATOM 779 C CA . PRO A 1 100 ? 3.102 -3.897 14.675 1.00 87.56 100 PRO A CA 1
ATOM 780 C C . PRO A 1 100 ? 2.605 -2.828 13.683 1.00 87.56 100 PRO A C 1
ATOM 782 O O . PRO A 1 100 ? 1.441 -2.435 13.726 1.00 87.56 100 PRO A O 1
ATOM 785 N N . ILE A 1 101 ? 3.491 -2.304 12.832 1.00 89.62 101 ILE A N 1
ATOM 786 C CA . ILE A 1 101 ? 3.202 -1.185 11.934 1.00 89.62 101 ILE A CA 1
ATOM 787 C C . ILE A 1 101 ? 2.603 -1.722 10.636 1.00 89.62 101 ILE A C 1
ATOM 789 O O . ILE A 1 101 ? 3.170 -2.610 10.000 1.00 89.62 101 ILE A O 1
ATOM 793 N N . LEU A 1 102 ? 1.481 -1.137 10.219 1.00 95.12 102 LEU A N 1
ATOM 794 C CA . LEU A 1 102 ? 0.833 -1.439 8.944 1.00 95.12 102 LEU A CA 1
ATOM 795 C C . LEU A 1 102 ? 0.949 -0.225 8.033 1.00 95.12 102 LEU A C 1
ATOM 797 O O . LEU A 1 102 ? 0.440 0.843 8.360 1.00 95.12 102 LEU A O 1
ATOM 801 N N . THR A 1 103 ? 1.615 -0.368 6.893 1.00 96.94 103 THR A N 1
ATOM 802 C CA . THR A 1 103 ? 1.635 0.688 5.876 1.00 96.94 103 THR A CA 1
ATOM 803 C C . THR A 1 103 ? 0.346 0.663 5.057 1.00 96.94 103 THR A C 1
ATOM 805 O O . THR A 1 103 ? -0.321 -0.368 5.009 1.00 96.94 103 THR A O 1
ATOM 808 N N . VAL A 1 104 ? -0.029 1.791 4.448 1.00 98.44 104 VAL A N 1
ATOM 809 C CA . VAL A 1 104 ? -1.344 1.945 3.809 1.00 98.44 104 VAL A CA 1
ATOM 810 C C . VAL A 1 104 ? -1.274 2.055 2.287 1.00 98.44 104 VAL A C 1
ATOM 812 O O . VAL A 1 104 ? -0.322 2.584 1.713 1.00 98.44 104 VAL A O 1
ATOM 815 N N . ASN A 1 105 ? -2.332 1.594 1.633 1.00 98.56 105 ASN A N 1
ATOM 816 C CA . ASN A 1 105 ? -2.694 1.906 0.256 1.00 98.56 105 ASN A CA 1
ATOM 817 C C . ASN A 1 105 ? -4.223 2.060 0.164 1.00 98.56 105 ASN A C 1
ATOM 819 O O . ASN A 1 105 ? -4.928 2.009 1.169 1.00 98.56 105 ASN A O 1
ATOM 823 N N . THR A 1 106 ? -4.745 2.269 -1.042 1.00 98.31 106 THR A N 1
ATOM 824 C CA . THR A 1 106 ? -6.185 2.437 -1.247 1.00 98.31 106 THR A CA 1
ATOM 825 C C . THR A 1 106 ? -6.939 1.114 -1.022 1.00 98.31 106 THR A C 1
ATOM 827 O O . THR A 1 106 ? -6.648 0.132 -1.728 1.00 98.31 106 THR A O 1
ATOM 830 N N . PRO A 1 107 ? -7.912 1.073 -0.084 1.00 98.50 107 PRO A N 1
ATOM 831 C CA . PRO A 1 107 ? -8.764 -0.095 0.137 1.00 98.50 107 PRO A CA 1
ATOM 832 C C . PRO A 1 107 ? -9.579 -0.462 -1.109 1.00 98.50 107 PRO A C 1
ATOM 834 O O . PRO A 1 107 ? -9.911 0.400 -1.917 1.00 98.50 107 PRO A O 1
ATOM 837 N N . LEU A 1 108 ? -9.927 -1.743 -1.259 1.00 98.06 108 LEU A N 1
ATOM 838 C CA . LEU A 1 108 ? -10.809 -2.225 -2.336 1.00 98.06 108 LEU A CA 1
ATOM 839 C C . LEU A 1 108 ? -12.298 -2.120 -1.972 1.00 98.06 108 LEU A C 1
ATOM 841 O O . LEU A 1 108 ? -13.167 -1.943 -2.830 1.00 98.06 108 LEU A O 1
ATOM 845 N N . PHE A 1 109 ? -12.597 -2.276 -0.685 1.00 98.12 109 PHE A N 1
ATOM 846 C CA . PHE A 1 109 ? -13.954 -2.331 -0.163 1.00 98.12 109 PHE A CA 1
ATOM 847 C C . PHE A 1 109 ? -14.317 -1.029 0.539 1.00 98.12 109 PHE A C 1
ATOM 849 O O . PHE A 1 109 ? -13.498 -0.471 1.267 1.00 98.12 109 PHE A O 1
ATOM 856 N N . GLU A 1 110 ? -15.566 -0.583 0.391 1.00 98.50 110 GLU A N 1
ATOM 857 C CA . GLU A 1 110 ? -16.049 0.594 1.127 1.00 98.50 110 GLU A CA 1
ATOM 858 C C . GLU A 1 110 ? -16.063 0.390 2.641 1.00 98.50 110 GLU A C 1
ATOM 860 O O . GLU A 1 110 ? -15.968 1.349 3.409 1.00 98.50 110 GLU A O 1
ATOM 865 N N . ARG A 1 111 ? -16.190 -0.865 3.079 1.00 98.50 111 ARG A N 1
ATOM 866 C CA . ARG A 1 111 ? -16.158 -1.238 4.485 1.00 98.50 111 ARG A CA 1
ATOM 867 C C . ARG A 1 111 ? -15.496 -2.594 4.664 1.00 98.50 111 ARG A C 1
ATOM 869 O O . ARG A 1 111 ? -15.862 -3.553 3.992 1.00 98.50 111 ARG A O 1
ATOM 876 N N . ALA A 1 112 ? -14.594 -2.684 5.631 1.00 98.31 112 ALA A N 1
ATOM 877 C CA . ALA A 1 112 ? -14.045 -3.947 6.110 1.00 98.31 112 ALA A CA 1
ATOM 878 C C . ALA A 1 112 ? -13.957 -3.943 7.639 1.00 98.31 112 ALA A C 1
ATOM 880 O O . ALA A 1 112 ? -13.894 -2.888 8.272 1.00 98.31 112 ALA A O 1
ATOM 881 N N . GLN A 1 113 ? -13.983 -5.126 8.250 1.00 97.62 113 GLN A N 1
ATOM 882 C CA . GLN A 1 113 ? -13.815 -5.285 9.693 1.00 97.62 113 GLN A CA 1
ATOM 883 C C . GLN A 1 113 ? -12.851 -6.429 9.973 1.00 97.62 113 GLN A C 1
ATOM 885 O O . GLN A 1 113 ? -13.017 -7.522 9.440 1.00 97.62 113 GLN A O 1
ATOM 890 N N . LEU A 1 114 ? -11.860 -6.169 10.822 1.00 95.56 114 LEU A N 1
ATOM 891 C CA . LEU A 1 114 ? -10.928 -7.174 11.309 1.00 95.56 114 LEU A CA 1
ATOM 892 C C . LEU A 1 114 ? -11.201 -7.395 12.793 1.00 95.56 114 LEU A C 1
ATOM 894 O O . LEU A 1 114 ? -11.001 -6.490 13.608 1.00 95.56 114 LEU A O 1
ATOM 898 N N . SER A 1 115 ? -11.647 -8.595 13.146 1.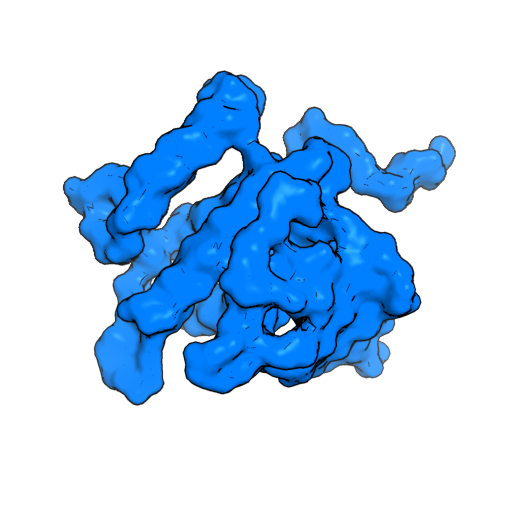00 95.94 115 SER A N 1
ATOM 899 C CA . SER A 1 115 ? -11.685 -9.041 14.537 1.00 95.94 115 SER A CA 1
ATOM 900 C C . SER A 1 115 ? -10.270 -9.390 14.982 1.00 95.94 115 SER A C 1
ATOM 902 O O . SER A 1 115 ? -9.607 -10.215 14.358 1.00 95.94 115 SER A O 1
ATOM 904 N N . ILE A 1 116 ? -9.810 -8.766 16.061 1.00 92.44 116 ILE A N 1
ATOM 905 C CA . ILE A 1 116 ? -8.481 -9.003 16.636 1.00 92.44 116 ILE A CA 1
ATOM 906 C C . ILE A 1 116 ? -8.625 -9.550 18.070 1.00 92.44 116 ILE A C 1
ATOM 908 O O . ILE A 1 116 ? -9.717 -9.463 18.651 1.00 92.44 116 ILE A O 1
ATOM 912 N N . PRO A 1 117 ? -7.564 -10.136 18.662 1.00 91.38 117 PRO A N 1
ATOM 913 C CA . PRO A 1 117 ? -7.624 -10.704 20.007 1.00 91.38 117 PRO A CA 1
ATOM 914 C C . PRO A 1 117 ? -8.177 -9.739 21.068 1.00 91.38 117 PRO A C 1
ATOM 916 O O . PRO A 1 117 ? -8.089 -8.518 20.946 1.00 91.38 117 PRO A O 1
ATOM 919 N N . GLY A 1 118 ? -8.765 -10.293 22.132 1.00 90.75 118 GLY A N 1
ATOM 920 C CA . GLY A 1 118 ? -9.380 -9.497 23.204 1.00 90.75 118 GLY A CA 1
ATOM 921 C C . GLY A 1 118 ? -10.741 -8.890 22.840 1.00 90.75 118 GLY A C 1
ATOM 922 O O . GLY A 1 118 ? -11.167 -7.920 23.470 1.00 90.75 118 GLY A O 1
ATOM 923 N N . GLY A 1 119 ? -11.411 -9.434 21.816 1.00 93.44 119 GLY A N 1
ATOM 924 C CA . GLY A 1 119 ? -12.736 -8.988 21.372 1.00 93.44 119 GLY A CA 1
ATOM 925 C C . GLY A 1 119 ? -12.736 -7.587 20.757 1.00 93.44 119 GLY A C 1
ATOM 926 O O . GLY A 1 119 ? -13.769 -6.919 20.754 1.00 93.44 119 GLY A O 1
ATOM 927 N N . LYS A 1 120 ? -11.577 -7.109 20.290 1.00 95.62 120 LYS A N 1
ATOM 928 C CA . LYS A 1 120 ? -11.437 -5.790 19.665 1.00 95.62 120 LYS A CA 1
ATOM 929 C C . LYS A 1 120 ? -11.674 -5.882 18.162 1.00 95.62 120 LYS A C 1
ATOM 931 O O . LYS A 1 120 ? -11.700 -6.961 17.566 1.00 95.62 120 LYS A O 1
ATOM 936 N N . THR A 1 121 ? -11.881 -4.731 17.534 1.00 97.06 121 THR A N 1
ATOM 937 C CA . THR A 1 121 ? -12.161 -4.661 16.100 1.00 97.06 121 THR A CA 1
ATOM 938 C C . THR A 1 121 ? -11.481 -3.450 15.494 1.00 97.06 121 THR A C 1
ATOM 940 O O . THR A 1 121 ? -11.575 -2.352 16.038 1.00 97.06 121 THR A O 1
ATOM 943 N N . ILE A 1 122 ? -10.836 -3.651 14.350 1.00 97.44 122 ILE A N 1
ATOM 944 C CA . ILE A 1 122 ? -10.429 -2.569 13.455 1.00 97.44 122 ILE A CA 1
ATOM 945 C C . ILE A 1 122 ? -11.512 -2.451 12.390 1.00 97.44 122 ILE A C 1
ATOM 947 O O . ILE A 1 122 ? -11.839 -3.443 11.734 1.00 97.44 122 ILE A O 1
ATOM 951 N N . ARG A 1 123 ? -12.092 -1.264 12.225 1.00 98.44 123 ARG A N 1
ATOM 952 C CA . ARG A 1 123 ? -13.121 -1.005 11.211 1.00 98.44 123 ARG A CA 1
ATOM 953 C C . ARG A 1 123 ? -12.551 -0.059 10.177 1.00 98.44 123 ARG A C 1
ATOM 955 O O . ARG A 1 123 ? -12.118 1.031 10.519 1.00 98.44 123 ARG A O 1
ATOM 962 N N . ILE A 1 124 ? -12.548 -0.484 8.925 1.00 98.69 124 ILE A N 1
ATOM 963 C CA . ILE A 1 124 ? -12.052 0.301 7.801 1.00 98.69 124 ILE A CA 1
ATOM 964 C C . ILE A 1 124 ? -13.258 0.858 7.059 1.00 98.69 124 ILE A C 1
ATOM 966 O O . ILE A 1 124 ? -14.165 0.099 6.712 1.00 98.69 124 ILE A O 1
ATOM 970 N N . PHE A 1 125 ? -13.256 2.165 6.819 1.00 98.81 125 PHE A N 1
ATOM 971 C CA . PHE A 1 125 ? -14.263 2.886 6.050 1.00 98.81 125 PHE A CA 1
ATOM 972 C C . PHE A 1 125 ? -13.581 3.615 4.898 1.00 98.81 125 PHE A C 1
ATOM 974 O O . PHE A 1 125 ? -12.679 4.414 5.124 1.00 98.81 125 PHE A O 1
ATOM 981 N N . ALA A 1 126 ? -14.008 3.358 3.669 1.00 98.69 126 ALA A N 1
ATOM 982 C CA . ALA A 1 126 ? -13.452 3.971 2.468 1.00 98.69 126 ALA A CA 1
ATOM 983 C C . ALA A 1 126 ? -14.564 4.232 1.434 1.00 98.69 126 ALA A C 1
ATOM 985 O O . ALA A 1 126 ? -14.626 3.553 0.408 1.00 98.69 126 ALA A O 1
ATOM 986 N N . PRO A 1 127 ? -15.497 5.163 1.706 1.00 98.44 127 PRO A N 1
ATOM 987 C CA . PRO A 1 127 ? -16.627 5.419 0.813 1.00 98.44 127 PRO A CA 1
ATOM 988 C C . PRO A 1 127 ? -16.168 5.704 -0.624 1.00 98.44 127 PRO A C 1
ATOM 990 O O . PRO A 1 127 ? -15.260 6.508 -0.840 1.00 98.44 127 PRO A O 1
ATOM 993 N N . GLY A 1 128 ? -16.784 5.040 -1.606 1.00 97.81 128 GLY A N 1
ATOM 994 C CA . GLY A 1 128 ? -16.409 5.153 -3.015 1.00 97.81 128 GLY A CA 1
ATOM 995 C C . GLY A 1 128 ? -15.228 4.281 -3.453 1.00 97.81 128 GLY A C 1
ATOM 996 O O . GLY A 1 128 ? -14.823 4.383 -4.607 1.00 97.81 128 GLY A O 1
ATOM 997 N N . ALA A 1 129 ? -14.669 3.426 -2.587 1.00 97.69 129 ALA A N 1
ATOM 998 C CA . ALA A 1 129 ? -13.596 2.493 -2.957 1.00 97.69 129 ALA A CA 1
ATOM 999 C C . ALA A 1 129 ? -14.051 1.410 -3.950 1.00 97.69 129 ALA A C 1
ATOM 1001 O O . ALA A 1 129 ? -13.278 0.964 -4.796 1.00 97.69 129 ALA A O 1
ATOM 1002 N N . SER A 1 130 ? -15.303 0.961 -3.839 1.00 95.44 130 SER A N 1
ATOM 1003 C CA . SER A 1 130 ? -15.807 -0.192 -4.586 1.00 95.44 130 SER A CA 1
ATOM 1004 C C . SER A 1 130 ? -16.470 0.180 -5.914 1.00 95.44 130 SER A C 1
ATOM 1006 O O . SER A 1 130 ? -16.890 1.310 -6.151 1.00 95.44 130 SER A O 1
ATOM 1008 N N . GLY A 1 131 ? -16.619 -0.824 -6.779 1.00 90.50 131 GLY A N 1
ATOM 1009 C CA . GLY A 1 131 ? -17.300 -0.697 -8.065 1.00 90.50 131 GLY A CA 1
ATOM 1010 C C . GLY A 1 131 ? -16.370 -0.340 -9.225 1.00 90.50 131 GLY A C 1
ATOM 1011 O O . GLY A 1 131 ? -15.178 -0.093 -9.061 1.00 90.50 131 GLY A O 1
ATOM 1012 N N . ARG A 1 132 ? -16.932 -0.328 -10.441 1.00 85.62 132 ARG A N 1
ATOM 1013 C CA . ARG A 1 132 ? -16.177 -0.154 -11.698 1.00 85.62 132 ARG A CA 1
ATOM 1014 C C . ARG A 1 132 ? -15.372 1.150 -11.754 1.00 85.62 132 ARG A C 1
ATOM 1016 O O . ARG A 1 132 ? -14.309 1.180 -12.365 1.00 85.62 132 ARG A O 1
ATOM 1023 N N . ASN A 1 133 ? -15.882 2.199 -11.110 1.00 88.50 133 ASN A N 1
ATOM 1024 C CA . ASN A 1 133 ? -15.282 3.532 -11.062 1.00 88.50 133 ASN A CA 1
ATOM 1025 C C . ASN A 1 133 ? -14.789 3.883 -9.648 1.00 88.50 133 ASN A C 1
ATOM 1027 O O . ASN A 1 133 ? -14.815 5.054 -9.274 1.00 88.50 133 ASN A O 1
ATOM 1031 N N . GLY A 1 134 ? -14.391 2.875 -8.861 1.00 93.31 134 GLY A N 1
ATOM 1032 C CA . GLY A 1 134 ? -13.883 3.075 -7.506 1.00 93.31 134 GLY A CA 1
ATOM 1033 C C . GLY A 1 134 ? -12.730 4.083 -7.465 1.00 93.31 134 GLY A C 1
ATOM 1034 O O . GLY A 1 134 ? -11.880 4.118 -8.362 1.00 93.31 134 GLY A O 1
ATOM 1035 N N . LEU A 1 135 ? -12.722 4.928 -6.438 1.00 98.19 135 LEU A N 1
ATOM 1036 C CA . LEU A 1 135 ? -11.707 5.952 -6.212 1.00 98.19 135 LEU A CA 1
ATOM 1037 C C . LEU A 1 135 ? -10.387 5.276 -5.828 1.00 98.19 135 LEU A C 1
ATOM 1039 O O . LEU A 1 135 ? -10.337 4.476 -4.898 1.00 98.19 135 LEU A O 1
ATOM 1043 N N . LYS A 1 136 ? -9.315 5.577 -6.566 1.00 97.06 136 LYS A N 1
ATOM 1044 C CA . LYS A 1 136 ? -8.063 4.803 -6.512 1.00 97.06 136 LYS A CA 1
ATOM 1045 C C . LYS A 1 136 ? -6.992 5.419 -5.633 1.00 97.06 136 LYS A C 1
ATOM 1047 O O . LYS A 1 136 ? -5.985 4.759 -5.384 1.00 97.06 136 LYS A O 1
ATOM 1052 N N . TYR A 1 137 ? -7.198 6.645 -5.161 1.00 98.75 137 TYR A N 1
ATOM 1053 C CA . TYR A 1 137 ? -6.181 7.377 -4.427 1.00 98.75 137 TYR A CA 1
ATOM 1054 C C . TYR A 1 137 ? -6.671 7.834 -3.065 1.00 98.75 137 TYR A C 1
ATOM 1056 O O . TYR A 1 137 ? -7.822 8.230 -2.914 1.00 98.75 137 TYR A O 1
ATOM 1064 N N . ILE A 1 138 ? -5.782 7.802 -2.080 1.00 98.75 138 ILE A N 1
ATOM 1065 C CA . ILE A 1 138 ? -6.016 8.377 -0.761 1.00 98.75 138 ILE A CA 1
ATOM 1066 C C . ILE A 1 138 ? -5.850 9.892 -0.869 1.00 98.75 138 ILE A C 1
ATOM 1068 O O . ILE A 1 138 ? -4.801 10.390 -1.274 1.00 98.75 138 ILE A O 1
ATOM 1072 N N . ASN A 1 139 ? -6.884 10.615 -0.459 1.00 98.38 139 ASN A N 1
ATOM 1073 C CA . ASN A 1 139 ? -6.880 12.062 -0.293 1.00 98.38 139 ASN A CA 1
ATOM 1074 C C . ASN A 1 139 ? -6.765 12.482 1.185 1.00 98.38 139 ASN A C 1
ATOM 1076 O O . ASN A 1 139 ? -6.432 13.626 1.485 1.00 98.38 139 ASN A O 1
ATOM 1080 N N . GLY A 1 140 ? -7.033 11.561 2.113 1.00 98.44 140 GLY A N 1
ATOM 1081 C CA . GLY A 1 140 ? -6.856 11.763 3.546 1.00 98.44 140 GLY A CA 1
ATOM 1082 C C . GLY A 1 140 ? -7.100 10.487 4.346 1.00 98.44 140 GLY A C 1
ATOM 1083 O O . GLY A 1 140 ? -7.740 9.553 3.864 1.00 98.44 140 GLY A O 1
ATOM 1084 N N . LEU A 1 141 ? -6.614 10.471 5.584 1.00 98.62 141 LEU A N 1
ATOM 1085 C CA . LEU A 1 141 ? -6.760 9.360 6.519 1.00 98.62 141 LEU A CA 1
ATOM 1086 C C . LEU A 1 141 ? -7.110 9.905 7.904 1.00 98.62 141 LEU A C 1
ATOM 1088 O O . LEU A 1 141 ? -6.582 10.937 8.324 1.00 98.62 141 LEU A O 1
ATOM 1092 N N . SER A 1 142 ? -7.988 9.220 8.628 1.00 98.56 142 SER A N 1
ATOM 1093 C CA . SER A 1 142 ? -8.237 9.493 10.040 1.00 98.56 142 SER A CA 1
ATOM 1094 C C . SER A 1 142 ? -8.360 8.213 10.857 1.00 98.56 142 SER A C 1
ATOM 1096 O O . SER A 1 142 ? -8.781 7.171 10.354 1.00 98.56 142 SER A O 1
ATOM 1098 N N . ILE A 1 143 ? -7.973 8.308 12.127 1.00 98.06 143 ILE A N 1
ATOM 1099 C CA . ILE A 1 143 ? -8.050 7.228 13.112 1.00 98.06 143 ILE A CA 1
ATOM 1100 C C . ILE A 1 143 ? -8.874 7.744 14.28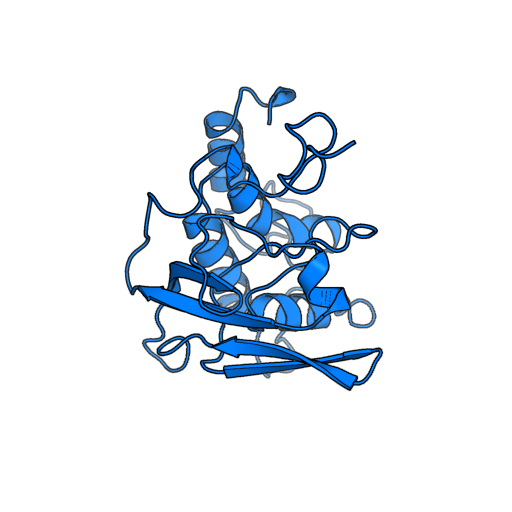4 1.00 98.06 143 ILE A C 1
ATOM 1102 O O . ILE A 1 143 ? -8.526 8.761 14.889 1.00 98.06 143 ILE A O 1
ATOM 1106 N N . ASP A 1 144 ? -9.996 7.085 14.568 1.00 97.56 144 ASP A N 1
ATOM 1107 C CA . ASP A 1 144 ? -10.962 7.490 15.594 1.00 97.56 144 ASP A CA 1
ATOM 1108 C C . ASP A 1 144 ? -11.343 8.981 15.466 1.00 97.56 144 ASP A C 1
ATOM 1110 O O . ASP A 1 144 ? -11.340 9.751 16.430 1.00 97.56 144 ASP A O 1
ATOM 1114 N N . GLY A 1 145 ? -11.590 9.409 14.220 1.00 97.88 145 GLY A N 1
ATOM 1115 C CA . GLY A 1 145 ? -11.960 10.779 13.852 1.00 97.88 145 GLY A CA 1
ATOM 1116 C C . GLY A 1 145 ? -10.809 11.792 13.820 1.00 97.88 145 GLY A C 1
ATOM 1117 O O . GLY A 1 145 ? -11.018 12.927 13.393 1.00 97.88 145 GLY A O 1
ATOM 1118 N N . ARG A 1 146 ? -9.589 11.419 14.225 1.00 97.94 146 ARG A N 1
ATOM 1119 C CA . ARG A 1 146 ? -8.418 12.311 14.194 1.00 97.94 146 ARG A CA 1
ATOM 1120 C C . ARG A 1 146 ? -7.674 12.171 12.876 1.00 97.94 146 ARG A C 1
ATOM 1122 O O . ARG A 1 146 ? -7.201 11.086 12.549 1.00 97.94 146 ARG A O 1
ATOM 1129 N N . ALA A 1 147 ? -7.578 13.267 12.127 1.00 98.25 147 ALA A N 1
ATOM 1130 C CA . ALA A 1 147 ? -6.861 13.297 10.858 1.00 98.25 147 ALA A CA 1
ATOM 1131 C C . ALA A 1 147 ? -5.366 13.002 11.046 1.00 98.25 147 ALA A C 1
ATOM 1133 O O . ALA A 1 147 ? -4.754 13.413 12.033 1.00 98.25 147 ALA A O 1
ATOM 1134 N N . THR A 1 148 ? -4.788 12.307 10.075 1.00 97.69 148 THR A N 1
ATOM 1135 C CA . THR A 1 148 ? -3.367 11.997 10.013 1.00 97.69 148 THR A CA 1
ATOM 1136 C C . THR A 1 148 ? -2.874 12.052 8.568 1.00 97.69 148 THR A C 1
ATOM 1138 O O . THR A 1 148 ? -3.599 11.747 7.617 1.00 97.69 148 THR A O 1
ATOM 1141 N N . ASP A 1 149 ? -1.629 12.475 8.402 1.00 97.38 149 ASP A N 1
ATOM 1142 C CA . ASP A 1 149 ? -0.913 12.482 7.131 1.00 97.38 149 ASP A CA 1
ATOM 1143 C C . ASP A 1 149 ? 0.033 11.283 6.990 1.00 97.38 149 ASP A C 1
ATOM 1145 O O . ASP A 1 149 ? 0.726 11.174 5.988 1.00 97.38 149 ASP A O 1
ATOM 1149 N N . GLN A 1 150 ? 0.066 10.382 7.973 1.00 97.94 150 GLN A N 1
ATOM 1150 C CA . GLN A 1 150 ? 0.994 9.259 8.017 1.00 97.94 150 GLN A CA 1
ATOM 1151 C C . GLN A 1 150 ? 0.607 8.189 6.983 1.00 97.94 150 GLN A C 1
ATOM 1153 O O . GLN A 1 150 ? -0.538 7.740 6.931 1.00 97.94 150 GLN A O 1
ATOM 1158 N N . ALA A 1 151 ? 1.579 7.700 6.208 1.00 98.00 151 ALA A N 1
ATOM 1159 C CA . ALA A 1 151 ? 1.408 6.591 5.260 1.00 98.00 151 ALA A CA 1
ATOM 1160 C C . ALA A 1 151 ? 1.467 5.204 5.947 1.00 98.00 151 ALA A C 1
ATOM 1162 O O . ALA A 1 151 ? 1.844 4.187 5.345 1.00 98.00 151 ALA A O 1
ATOM 1163 N N . PHE A 1 152 ? 1.118 5.164 7.234 1.00 97.62 152 PHE A N 1
ATOM 1164 C CA . PHE A 1 152 ? 1.065 3.979 8.077 1.00 97.62 152 PHE A CA 1
ATOM 1165 C C . PHE A 1 152 ? 0.099 4.175 9.248 1.00 97.62 152 PHE A C 1
ATOM 1167 O O . PHE A 1 152 ? -0.209 5.297 9.650 1.00 97.62 152 PHE A O 1
ATOM 1174 N N . LEU A 1 153 ? -0.356 3.061 9.813 1.00 95.62 153 LEU A N 1
ATOM 1175 C CA . LEU A 1 153 ? -1.155 3.010 11.028 1.00 95.62 153 LEU A CA 1
ATOM 1176 C C . LEU A 1 153 ? -0.258 2.795 12.258 1.00 95.62 153 LEU A C 1
ATOM 1178 O O . LEU A 1 153 ? 0.725 2.048 12.182 1.00 95.62 153 LEU A O 1
ATOM 1182 N N . PRO A 1 154 ? -0.590 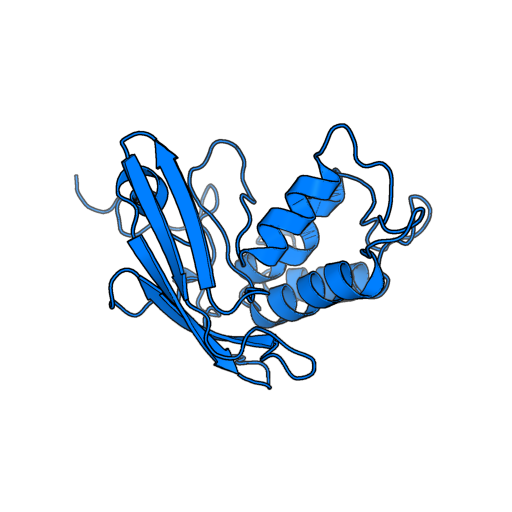3.416 13.403 1.00 90.00 154 PRO A N 1
ATOM 1183 C CA . PRO A 1 154 ? 0.184 3.301 14.629 1.00 90.00 154 PRO A CA 1
ATOM 1184 C C . PRO A 1 154 ? 0.045 1.912 15.261 1.00 90.00 154 PRO A C 1
ATOM 1186 O O . PRO A 1 154 ? -0.992 1.260 15.152 1.00 90.00 154 PRO A O 1
ATOM 1189 N N . GLU A 1 155 ? 1.060 1.514 16.031 1.00 87.81 155 GLU A N 1
ATOM 1190 C CA . GLU A 1 155 ? 1.081 0.257 16.798 1.00 87.81 155 GLU A CA 1
ATOM 1191 C C . GLU A 1 155 ? -0.170 0.047 17.662 1.00 87.81 155 GLU A C 1
ATOM 1193 O O . GLU A 1 155 ? -0.642 -1.078 17.826 1.00 87.81 155 GLU A O 1
ATOM 1198 N N . SER A 1 156 ? -0.706 1.119 18.250 1.00 88.31 156 SER A N 1
ATOM 1199 C CA . SER A 1 156 ? -1.834 1.033 19.181 1.00 88.31 156 SER A CA 1
ATOM 1200 C C . SER A 1 156 ? -3.051 0.346 18.565 1.00 88.31 156 SER A C 1
ATOM 1202 O O . SER A 1 156 ? -3.802 -0.313 19.280 1.00 88.31 156 SER A O 1
ATOM 1204 N N . LEU A 1 157 ? -3.206 0.436 17.243 1.00 89.06 157 LEU A N 1
ATOM 1205 C CA . LEU A 1 157 ? -4.357 -0.061 16.504 1.00 89.06 157 LEU A CA 1
ATOM 1206 C C . LEU A 1 157 ? -4.578 -1.571 16.687 1.00 89.06 157 LEU A C 1
ATOM 1208 O O . LEU A 1 157 ? -5.713 -2.007 16.880 1.00 89.06 157 LEU A O 1
ATOM 1212 N N . ILE A 1 158 ? -3.504 -2.367 16.715 1.00 85.75 158 ILE A N 1
ATOM 1213 C CA . ILE A 1 158 ? -3.600 -3.821 16.934 1.00 85.75 158 ILE A CA 1
ATOM 1214 C C . ILE A 1 158 ? -3.855 -4.195 18.403 1.00 85.75 158 ILE A C 1
ATOM 1216 O O . ILE A 1 158 ? -4.166 -5.344 18.703 1.00 85.75 158 ILE A O 1
ATOM 1220 N N . ARG A 1 159 ? -3.711 -3.243 19.333 1.00 87.56 159 ARG A N 1
ATOM 1221 C CA . ARG A 1 159 ? -3.946 -3.454 20.770 1.00 87.56 159 ARG A CA 1
ATOM 1222 C C . ARG A 1 159 ? -5.347 -3.018 21.182 1.00 87.56 159 ARG A C 1
ATOM 1224 O O . ARG A 1 159 ? -5.976 -3.674 22.008 1.00 87.56 159 ARG A O 1
ATOM 1231 N N . THR A 1 160 ? -5.833 -1.907 20.633 1.00 91.38 160 THR A N 1
ATOM 1232 C CA . THR A 1 160 ? -7.103 -1.297 21.047 1.00 91.38 160 THR A CA 1
ATOM 1233 C C . THR A 1 160 ? -8.251 -1.589 20.088 1.00 91.38 160 THR A C 1
ATOM 1235 O O . THR A 1 160 ? -9.409 -1.557 20.508 1.00 91.38 160 THR A O 1
ATOM 1238 N N . GLY A 1 161 ? -7.950 -1.890 18.820 1.00 94.62 161 GLY A N 1
ATOM 1239 C CA . GLY A 1 161 ? -8.887 -1.636 17.729 1.00 94.62 161 GLY A CA 1
ATOM 1240 C C . GLY A 1 161 ? -9.080 -0.130 17.515 1.00 94.62 161 GLY A C 1
ATOM 1241 O O . GLY A 1 161 ? -8.731 0.666 18.387 1.00 94.62 161 GLY A O 1
ATOM 1242 N N . SER A 1 162 ? -9.623 0.248 16.359 1.00 96.69 162 SER A N 1
ATOM 1243 C CA . SER A 1 162 ? -9.924 1.639 15.988 1.00 96.69 162 SER A CA 1
ATOM 1244 C C . SER A 1 162 ? -10.837 1.678 14.765 1.00 96.69 162 SER A C 1
ATOM 1246 O O . SER A 1 162 ? -10.893 0.720 13.984 1.00 96.69 162 SER A O 1
ATOM 1248 N N . ASP A 1 163 ? -11.484 2.818 14.559 1.00 98.31 163 ASP A N 1
ATOM 1249 C CA . ASP A 1 163 ? -12.118 3.163 13.293 1.00 98.31 163 ASP A CA 1
ATOM 1250 C C . ASP A 1 163 ? -11.108 3.914 12.406 1.00 98.31 163 ASP A C 1
ATOM 1252 O O . ASP A 1 163 ? -10.608 4.981 12.763 1.00 98.31 163 ASP A O 1
ATOM 1256 N N . VAL A 1 164 ? -10.800 3.351 11.240 1.00 98.56 164 VAL A N 1
ATOM 1257 C CA . VAL A 1 164 ? -9.874 3.889 10.237 1.00 98.56 164 VAL A CA 1
ATOM 1258 C C . VAL A 1 164 ? -10.687 4.363 9.042 1.00 98.56 164 VAL A C 1
ATOM 1260 O O . VAL A 1 164 ? -11.311 3.555 8.356 1.00 98.56 164 VAL A O 1
ATOM 1263 N N . THR A 1 165 ? -10.692 5.669 8.788 1.00 98.88 165 THR A N 1
ATOM 1264 C CA . THR A 1 165 ? -11.481 6.261 7.700 1.00 98.88 165 THR A CA 1
ATOM 1265 C C . THR A 1 165 ? -10.576 6.857 6.635 1.00 98.88 165 THR A C 1
ATOM 1267 O O . THR A 1 165 ? -9.784 7.758 6.905 1.00 98.88 165 THR A O 1
ATOM 1270 N N . PHE A 1 166 ? -10.731 6.374 5.409 1.00 98.81 166 PHE A N 1
ATOM 1271 C CA . PHE A 1 166 ? -10.070 6.873 4.216 1.00 98.81 166 PHE A CA 1
ATOM 1272 C C . PHE A 1 166 ? -10.995 7.849 3.488 1.00 98.81 166 PHE A C 1
ATOM 1274 O O . PHE A 1 166 ? -12.138 7.525 3.165 1.00 98.81 166 PHE A O 1
ATOM 1281 N N . SER A 1 167 ? -10.479 9.039 3.194 1.00 98.56 167 SER A N 1
ATOM 1282 C CA . SER A 1 167 ? -11.040 9.926 2.177 1.00 98.56 167 SER A CA 1
ATOM 1283 C C . SER A 1 167 ? -10.334 9.625 0.866 1.00 98.56 167 SER A C 1
ATOM 1285 O O . SER A 1 167 ? -9.102 9.591 0.834 1.00 98.56 167 SER A O 1
ATOM 1287 N N . LEU A 1 168 ? -11.094 9.380 -0.199 1.00 98.75 168 LEU A N 1
ATOM 1288 C CA . LEU A 1 168 ? -10.556 8.931 -1.478 1.00 98.75 168 LEU A CA 1
ATOM 1289 C C . LEU A 1 168 ? -10.779 9.956 -2.597 1.00 98.75 168 LEU A C 1
ATOM 1291 O O . LEU A 1 168 ? -11.669 10.803 -2.525 1.00 98.75 168 LEU A O 1
ATOM 1295 N N . SER A 1 169 ? -9.977 9.860 -3.653 1.00 98.38 169 SER A N 1
ATOM 1296 C CA . SER A 1 169 ? -10.064 10.676 -4.864 1.00 98.38 169 SER A CA 1
ATOM 1297 C C . SER A 1 169 ? -9.833 9.852 -6.132 1.00 98.38 169 SER A C 1
ATOM 1299 O O . SER A 1 169 ? -9.217 8.783 -6.127 1.00 98.38 169 SER A O 1
ATOM 1301 N N . ALA A 1 170 ? -10.342 10.367 -7.254 1.00 97.31 170 ALA A N 1
ATOM 1302 C CA . ALA A 1 170 ? -10.152 9.764 -8.572 1.00 97.31 170 ALA A CA 1
ATOM 1303 C C . ALA A 1 170 ? -8.757 10.056 -9.150 1.00 97.31 170 ALA A C 1
ATOM 1305 O O . ALA A 1 170 ? -8.235 9.268 -9.937 1.00 97.31 170 ALA A O 1
ATOM 1306 N N . THR A 1 171 ? -8.147 11.172 -8.747 1.00 97.81 171 THR A N 1
ATOM 1307 C CA . THR A 1 171 ? -6.810 11.604 -9.165 1.00 97.81 171 THR A CA 1
ATOM 1308 C C . THR A 1 171 ? -5.815 11.507 -8.007 1.00 97.81 171 THR A C 1
ATOM 1310 O O . THR A 1 171 ? -6.229 11.684 -6.855 1.00 97.81 171 THR A O 1
ATOM 1313 N N . PRO A 1 172 ? -4.518 11.278 -8.285 1.00 98.44 172 PRO A N 1
ATOM 1314 C CA . PRO A 1 172 ? -3.479 11.263 -7.261 1.00 98.44 172 PRO A CA 1
ATOM 1315 C C . PRO A 1 172 ? -3.478 12.539 -6.417 1.00 98.44 172 PRO A C 1
ATOM 1317 O O . PRO A 1 172 ? -3.492 13.643 -6.963 1.00 98.44 172 PRO A O 1
ATOM 1320 N N . ASN A 1 173 ? -3.397 12.393 -5.094 1.00 98.12 173 ASN A N 1
ATOM 1321 C CA . ASN A 1 173 ? -3.004 13.490 -4.218 1.00 98.12 173 ASN A CA 1
ATOM 1322 C C . ASN A 1 173 ? -1.482 13.437 -4.037 1.00 98.12 173 ASN A C 1
ATOM 1324 O O . ASN A 1 173 ? -0.962 12.575 -3.331 1.00 98.12 173 ASN A O 1
ATOM 1328 N N . THR A 1 174 ? -0.770 14.363 -4.682 1.00 98.00 174 THR A N 1
ATOM 1329 C CA . THR A 1 174 ? 0.698 14.436 -4.636 1.00 98.00 174 THR A CA 1
ATOM 1330 C C . THR A 1 174 ? 1.243 15.222 -3.440 1.00 98.00 174 THR A C 1
ATOM 1332 O O . THR A 1 174 ? 2.406 15.615 -3.447 1.00 98.00 174 THR A O 1
ATOM 1335 N N . VAL A 1 175 ? 0.406 15.498 -2.434 1.00 98.06 175 VAL A N 1
ATOM 1336 C CA . VAL A 1 175 ? 0.749 16.253 -1.217 1.00 98.06 175 VAL A CA 1
ATOM 1337 C C . VAL A 1 175 ? 0.569 15.391 0.034 1.00 98.06 175 VAL A C 1
ATOM 1339 O O . VAL A 1 175 ? 1.449 15.374 0.896 1.00 98.06 175 VAL A O 1
ATOM 1342 N N . TRP A 1 176 ? -0.536 14.650 0.147 1.00 98.38 176 TRP A N 1
ATOM 1343 C CA . TRP A 1 176 ? -0.801 13.790 1.304 1.00 98.38 176 TRP A CA 1
ATOM 1344 C C . TRP A 1 176 ? 0.269 12.693 1.447 1.00 98.38 176 TRP A C 1
ATOM 1346 O O . TRP A 1 176 ? 0.657 12.058 0.467 1.00 98.38 176 TRP A O 1
ATOM 1356 N N . GLY A 1 177 ? 0.767 12.479 2.669 1.00 97.94 177 GLY A N 1
ATOM 1357 C CA . GLY A 1 177 ? 1.756 11.438 2.973 1.00 97.94 177 GLY A CA 1
ATOM 1358 C C . GLY A 1 177 ? 3.144 11.632 2.357 1.00 97.94 177 GLY A C 1
ATOM 1359 O O . GLY A 1 177 ? 3.910 10.675 2.257 1.00 97.94 177 GLY A O 1
ATOM 1360 N N . THR A 1 178 ? 3.488 12.851 1.930 1.00 98.25 178 THR A N 1
ATOM 1361 C CA . THR A 1 178 ? 4.789 13.146 1.296 1.00 98.25 178 THR A CA 1
ATOM 1362 C C . THR A 1 178 ? 5.888 13.544 2.267 1.00 98.25 178 THR A C 1
ATOM 1364 O O . THR A 1 178 ? 7.070 13.339 1.968 1.00 98.25 178 THR A O 1
ATOM 1367 N N . ALA A 1 179 ? 5.532 14.113 3.420 1.00 97.12 179 ALA A N 1
ATOM 1368 C CA . ALA A 1 179 ? 6.496 14.572 4.412 1.00 97.12 179 ALA A CA 1
ATOM 1369 C C . ALA A 1 179 ? 7.408 13.423 4.871 1.00 97.12 179 ALA A C 1
ATOM 1371 O O . ALA A 1 179 ? 7.019 12.256 4.871 1.00 97.12 179 ALA A O 1
ATOM 1372 N N . GLU A 1 180 ? 8.640 13.734 5.272 1.00 93.69 180 GLU A N 1
ATOM 1373 C CA . GLU A 1 180 ? 9.547 12.711 5.813 1.00 93.69 180 GLU A CA 1
ATOM 1374 C C . GLU A 1 180 ? 8.981 12.077 7.085 1.00 93.69 180 GLU A C 1
ATOM 1376 O O . GLU A 1 180 ? 9.041 10.863 7.246 1.00 93.69 180 GLU A O 1
ATOM 1381 N N . SER A 1 181 ? 8.340 12.883 7.934 1.00 94.50 181 SER A N 1
ATOM 1382 C CA . SER A 1 181 ? 7.643 12.423 9.135 1.00 94.50 181 SER A CA 1
ATOM 1383 C C . SER A 1 181 ? 6.404 11.581 8.848 1.00 94.50 181 SER A C 1
ATOM 1385 O O . SER A 1 181 ? 5.875 11.005 9.785 1.00 94.50 181 SER A O 1
ATOM 1387 N N . ALA A 1 182 ? 5.907 11.546 7.607 1.00 97.06 182 ALA A N 1
ATOM 1388 C CA . ALA A 1 182 ? 4.764 10.727 7.206 1.00 97.06 182 ALA A CA 1
ATOM 1389 C C . ALA A 1 182 ? 5.169 9.337 6.695 1.00 97.06 182 ALA A C 1
ATOM 1391 O O . ALA A 1 182 ? 4.314 8.458 6.557 1.00 97.06 182 ALA A O 1
ATOM 1392 N N . ALA A 1 183 ? 6.456 9.125 6.406 1.00 96.25 183 ALA A N 1
ATOM 1393 C CA . ALA A 1 183 ? 6.968 7.828 5.993 1.00 96.25 183 ALA A CA 1
ATOM 1394 C C . ALA A 1 183 ? 6.892 6.820 7.156 1.00 96.25 183 ALA A C 1
ATOM 1396 O O . ALA A 1 183 ? 7.090 7.206 8.311 1.00 96.25 183 ALA A O 1
ATOM 1397 N N . PRO A 1 184 ? 6.662 5.520 6.884 1.00 95.06 184 PRO A N 1
ATOM 1398 C CA . PRO A 1 184 ? 6.725 4.518 7.936 1.00 95.06 184 PRO A CA 1
ATOM 1399 C C . PRO A 1 184 ? 8.109 4.506 8.617 1.00 95.06 184 PRO A C 1
ATOM 1401 O O . PRO A 1 184 ? 9.123 4.693 7.934 1.00 95.06 184 PRO A O 1
ATOM 1404 N N . PRO A 1 185 ? 8.180 4.260 9.939 1.00 91.50 185 PRO A N 1
ATOM 1405 C CA . PRO A 1 185 ? 9.436 4.250 10.679 1.00 91.50 185 PRO A CA 1
ATOM 1406 C C . PRO A 1 185 ? 10.470 3.279 10.099 1.00 91.50 185 PRO A C 1
ATOM 1408 O O . PRO A 1 185 ? 10.147 2.170 9.666 1.00 91.50 185 PRO A O 1
ATOM 1411 N N . SER A 1 186 ? 11.740 3.679 10.151 1.00 87.69 186 SER A N 1
ATOM 1412 C CA . SER A 1 186 ? 12.888 2.866 9.742 1.00 87.69 186 SER A CA 1
ATOM 1413 C C . SER A 1 186 ? 13.984 2.905 10.803 1.00 87.69 186 SER A C 1
ATOM 1415 O O . SER A 1 186 ? 14.163 3.926 11.468 1.00 87.69 186 SER A O 1
ATOM 1417 N N . PHE A 1 187 ? 14.765 1.830 10.928 1.00 81.94 187 PHE A N 1
ATOM 1418 C CA . PHE A 1 187 ? 15.926 1.804 11.821 1.00 81.94 187 PHE A CA 1
ATOM 1419 C C . PHE A 1 187 ? 16.907 2.942 11.482 1.00 81.94 187 PHE A C 1
ATOM 1421 O O . PHE A 1 187 ? 17.267 3.124 10.319 1.00 81.94 187 PHE A O 1
ATOM 1428 N N . GLY A 1 188 ? 17.307 3.724 12.490 1.00 71.62 188 GLY A N 1
ATOM 1429 C CA . GLY A 1 188 ? 18.164 4.906 12.322 1.00 71.62 188 GLY A CA 1
ATOM 1430 C C . GLY A 1 188 ? 17.460 6.167 11.792 1.00 71.62 188 GLY A C 1
ATOM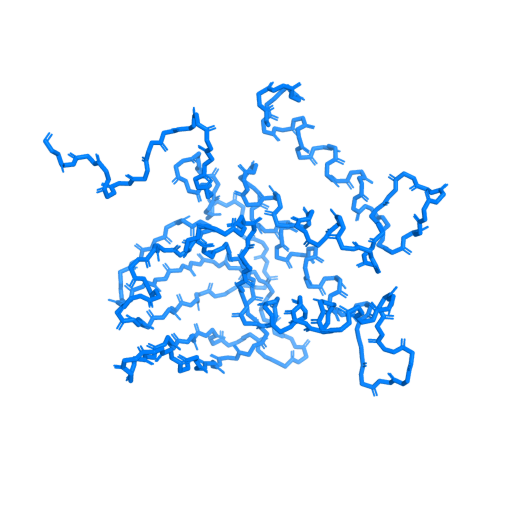 1431 O O . GLY A 1 188 ? 18.132 7.169 11.560 1.00 71.62 188 GLY A O 1
ATOM 1432 N N . GLY A 1 189 ? 16.136 6.134 11.590 1.00 62.91 189 GLY A N 1
ATOM 1433 C CA . GLY A 1 189 ? 15.310 7.318 11.321 1.00 62.91 189 GLY A CA 1
ATOM 1434 C C . GLY A 1 189 ? 14.826 8.004 12.605 1.00 62.91 189 GLY A C 1
ATOM 1435 O O . GLY A 1 189 ? 15.043 7.499 13.707 1.00 62.91 189 GLY A O 1
ATOM 1436 N N . ALA A 1 190 ? 14.155 9.153 12.469 1.00 51.56 190 ALA A N 1
ATOM 1437 C CA . ALA A 1 190 ? 13.532 9.828 13.609 1.00 51.56 190 ALA A CA 1
ATOM 1438 C C . ALA A 1 190 ? 12.508 8.892 14.293 1.00 51.56 190 ALA A C 1
ATOM 1440 O O . ALA A 1 190 ? 11.733 8.231 13.595 1.00 51.56 190 ALA A O 1
ATOM 1441 N N . PRO A 1 191 ? 12.499 8.797 15.636 1.00 46.19 191 PRO A N 1
ATOM 1442 C CA . PRO A 1 191 ? 11.587 7.905 16.341 1.00 46.19 191 PRO A CA 1
ATOM 1443 C C . PRO A 1 191 ? 10.125 8.356 16.166 1.00 46.19 191 PRO A C 1
ATOM 1445 O O . PRO A 1 191 ? 9.865 9.557 16.047 1.00 46.19 191 PRO A O 1
ATOM 1448 N N . PRO A 1 192 ? 9.152 7.423 16.170 1.00 51.81 192 PRO A N 1
ATOM 1449 C CA . PRO A 1 192 ? 7.740 7.780 16.108 1.00 51.81 192 PRO A CA 1
ATOM 1450 C C . PRO A 1 192 ? 7.330 8.642 17.321 1.00 51.81 192 PRO A C 1
ATOM 1452 O O . PRO A 1 192 ? 7.921 8.508 18.398 1.00 51.81 192 PRO A O 1
ATOM 1455 N N . PRO A 1 193 ? 6.283 9.487 17.198 1.00 49.56 193 PRO A N 1
ATOM 1456 C CA . PRO A 1 193 ? 5.888 10.457 18.231 1.00 49.56 193 PRO A CA 1
ATOM 1457 C C . PRO A 1 193 ? 5.614 9.861 19.624 1.00 49.56 193 PRO A C 1
ATOM 1459 O O . PRO A 1 193 ? 5.664 10.571 20.625 1.00 49.56 193 PRO A O 1
ATOM 1462 N N . SER A 1 194 ? 5.341 8.556 19.714 1.00 48.12 194 SER A N 1
ATOM 1463 C CA . SER A 1 194 ? 5.095 7.842 20.971 1.00 48.12 194 SER A CA 1
ATOM 1464 C C . SER A 1 194 ? 6.349 7.560 21.809 1.00 48.12 194 SER A C 1
ATOM 1466 O O . SER A 1 194 ? 6.206 7.117 22.944 1.00 48.12 194 SER A O 1
ATOM 1468 N N . GLN A 1 195 ? 7.559 7.828 21.304 1.00 43.34 195 GLN A N 1
ATOM 1469 C CA . GLN A 1 195 ? 8.816 7.591 22.032 1.00 43.34 195 GLN A CA 1
ATOM 1470 C C . GLN A 1 195 ? 9.461 8.860 22.623 1.00 43.34 195 GLN A C 1
ATOM 1472 O O . GLN A 1 195 ? 10.561 8.790 23.158 1.00 43.34 195 GLN A O 1
ATOM 1477 N N . GLN A 1 196 ? 8.792 10.020 22.585 1.00 39.72 196 GLN A N 1
ATOM 1478 C CA . GLN A 1 196 ? 9.311 11.273 23.170 1.00 39.72 196 GLN A CA 1
ATOM 1479 C C . GLN A 1 196 ? 8.896 11.520 24.634 1.00 39.72 196 GLN A C 1
ATOM 1481 O O . GLN A 1 196 ? 8.978 12.647 25.121 1.00 39.72 196 GLN A O 1
ATOM 1486 N N . ARG A 1 197 ? 8.439 10.495 25.361 1.00 42.06 197 ARG A N 1
ATOM 1487 C CA . ARG A 1 197 ? 8.194 10.606 26.806 1.00 42.06 197 ARG A CA 1
ATOM 1488 C C . ARG A 1 197 ? 8.916 9.499 27.564 1.00 42.06 197 ARG A C 1
ATOM 1490 O O . ARG A 1 197 ? 8.399 8.393 27.692 1.00 42.06 197 ARG A O 1
ATOM 1497 N N . SER A 1 198 ? 10.077 9.864 28.092 1.00 38.34 198 SER A N 1
ATOM 1498 C CA . SER A 1 198 ? 10.725 9.298 29.278 1.00 38.34 198 SER A CA 1
ATOM 1499 C C . SER A 1 198 ? 11.577 10.391 29.899 1.00 38.34 198 SER A C 1
ATOM 1501 O O . SER A 1 198 ? 12.363 10.977 29.120 1.00 38.34 198 SER A O 1
#

Mean predicted aligned error: 4.51 Å

Foldseek 3Di:
DVVQPALVSVVVLLCVQLVDELPPDPDSHHNLQDLVRLLSLVCCLQSQQQLSSLVSLVCCCPVQADPDPNGHSHDCVVVSRVVSNVQSQQQWDPNDPVALKIFGYQHQDQWDWDQAPPRAIAIEGEPQNYDPQRFREFPWKDWQNHTDLARIDDSCCRVHPTYIYTDGHNDYDSPRSRDNLNRPDDVPDDDNPVPPDD

pLDDT: mean 93.36, std 11.54, range [38.34, 98.88]

Radius of gyration: 16.57 Å; Cα contacts (8 Å, |Δi|>4): 365; chains: 1; bounding box: 40×38×46 Å

Secondary structure (DSSP, 8-state):
-GGGTSHHHHHHHHHHHTSSBS--TTSSSB-TTSGGGTTGGGHHHHTT-HHHHHHHHHHHHHHH--SSTT-SSS--TTTHHHHHHHHHHHTEE-SSTTS--EEE---SSSEEEEEETTTEEEEEE-TT-SSTT---EEEEEEETTEEE--SEE-TTHHHH-EEEEEEEESS--SSTT-SGGGSPP-TTSPPPGGGS--

Organism: NCBI:txid1487726

Solvent-accessible surface area (backbone atoms only — not comparable to full-atom values): 10844 Å² total; per-residue (Å²): 85,75,94,54,69,31,43,66,49,40,46,58,50,47,55,60,26,61,67,45,76,52,55,42,93,89,43,91,31,36,29,64,36,38,78,94,39,70,53,56,48,56,48,28,22,60,50,30,40,35,46,54,17,16,50,45,49,48,47,51,53,68,75,40,43,50,102,50,101,80,24,51,65,43,69,44,72,93,49,56,48,58,48,50,52,54,31,49,38,69,13,35,40,67,76,49,82,96,52,72,43,31,35,59,44,43,34,46,46,37,62,50,75,45,82,44,83,92,85,28,44,36,37,40,37,22,71,57,19,45,69,100,80,30,28,51,17,56,62,42,38,25,52,73,84,43,76,49,53,49,31,39,49,62,53,64,45,83,74,61,29,41,45,37,39,43,41,57,25,84,56,74,35,91,62,58,20,35,51,78,90,14,21,56,84,52,92,93,52,79,76,62,87,86,72,79,76,129

Nearest PDB structures (foldseek):
  2wzs-assembly4_D  TM=9.049E-01  e=6.438E-15  Bacteroides thetaiotaomicron VPI-5482
  6f91-assembly4_G  TM=8.814E-01  e=5.385E-15  Bacteroides thetaiotaomicron
  6f91-assembly4_F  TM=8.850E-01  e=1.396E-14  Bacteroides thetaiotaomicron
  6f91-assembly2_B  TM=8.692E-01  e=8.669E-15  Bacteroides thetaiotaomicron
  6f8z-assembly2_C  TM=9.046E-01  e=6.180E-14  Bacteroides thetaiotaomicron

InterPro domains:
  IPR012939 Gly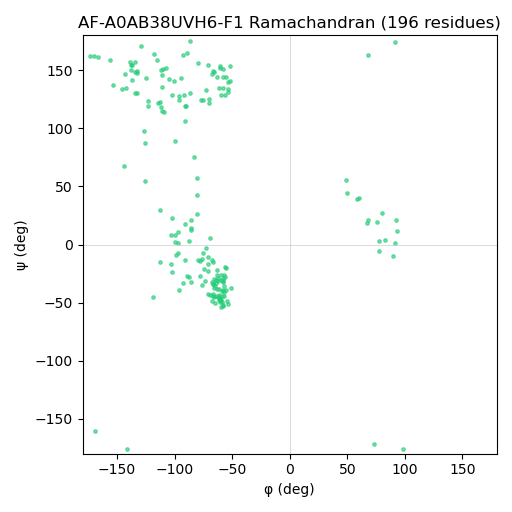cosyl hydrolase family 92 [PF07971] (2-169)
  IPR050883 Peptide-N(4)-(N-acetyl-beta-glucosaminyl)asparagine amidase [PTHR12143] (2-173)